Protein AF-A0A961RHR3-F1 (afdb_monomer_lite)

pLDDT: mean 93.33, std 7.82, range [50.19, 98.75]

Foldseek 3Di:
DPPDDDDPDQDFDFFQQDQLDDRDPPPPVSCVGNVNPLVVVLVVLVVVLVVCLVVDDDDSVVSVVVSVVVSVCSVVVVVVVVQCLQVLLLLAPDGDPVCVVLSVLLSVLRNQLSATPLQCSLLNLVLLVVDDCVPSVVSSPPGPPSVVSSVVSNVVVVVGDPSVSSSVSNPVSRDPDDCGPVNVVVVVVVD

Radius of gyration: 20.26 Å; chains: 1; bounding box: 45×39×61 Å

Sequence (191 aa):
ISGETIDYGPCAFMDHYEHYKVYSSIDQQGRYAYGAQPMIAKWNLTRLAEALLQLMEGDEKDVVEDATRVLDGFDTAFAGYWLAAMGNKLGLASPTEADRPLILDFLTVLHKGSIDFTSGFAALETLAGGDSVSGSGAPLAGAEDFEPWLEKWRARLEAEDSIEVVRERLRLTNPVYIPRNHLVEEAIREA

Secondary structure (DSSP, 8-state):
--------SS----SB--TT----TT-TT-TT-GGGHHHHHHHHHHHHHHHHHTTS-S-HHHHHHHHHHHHHHHHHHHHHHHHHHHHHHTT-SS--GGGHHHHHHHHHHHHHTT-BHHHHHHHHHHHHTT--TTTTTGGGTT-TTHHHHHHHHHHHHHTT--HHHHHHHHHHHS-S----HHHHHHHHHT-

Structure (mmCIF, N/CA/C/O backbone):
data_AF-A0A961RHR3-F1
#
_entry.id   AF-A0A961RHR3-F1
#
loop_
_atom_site.group_PDB
_atom_site.id
_atom_site.type_symbol
_atom_site.label_atom_id
_atom_site.label_alt_id
_atom_site.label_comp_id
_atom_site.label_asym_id
_atom_site.label_entity_id
_atom_site.label_seq_id
_atom_site.pdbx_PDB_ins_code
_atom_site.Cartn_x
_atom_site.Cartn_y
_atom_site.Cartn_z
_atom_site.occupancy
_atom_site.B_iso_or_equiv
_atom_site.auth_seq_id
_atom_site.auth_comp_id
_atom_site.auth_asym_id
_atom_site.auth_atom_id
_atom_site.pdbx_PDB_model_num
ATOM 1 N N . ILE A 1 1 ? -19.248 -5.616 12.783 1.00 83.88 1 ILE A N 1
ATOM 2 C CA . ILE A 1 1 ? -18.291 -4.727 12.081 1.00 83.88 1 ILE A CA 1
ATOM 3 C C . ILE A 1 1 ? -17.500 -5.609 11.119 1.00 83.88 1 ILE A C 1
ATOM 5 O O . ILE A 1 1 ? -16.930 -6.577 11.603 1.00 83.88 1 ILE A O 1
ATOM 9 N N . SER A 1 2 ? -17.555 -5.370 9.802 1.00 92.12 2 SER A N 1
ATOM 10 C CA . SER A 1 2 ? -17.012 -6.288 8.774 1.00 92.12 2 SER A CA 1
ATOM 11 C C . SER A 1 2 ? -15.538 -6.058 8.418 1.00 92.12 2 SER A C 1
ATOM 13 O O . SER A 1 2 ? -14.892 -6.979 7.935 1.00 92.12 2 SER A O 1
ATOM 15 N N . GLY A 1 3 ? -14.996 -4.860 8.668 1.00 93.50 3 GLY A N 1
ATOM 16 C CA . GLY A 1 3 ? -13.635 -4.491 8.247 1.00 93.50 3 GLY A CA 1
ATOM 17 C C . GLY A 1 3 ? -13.530 -4.040 6.784 1.00 93.50 3 GLY A C 1
ATOM 18 O O . GLY A 1 3 ? -12.426 -3.902 6.269 1.00 93.50 3 GLY A O 1
ATOM 19 N N . GLU A 1 4 ? -14.660 -3.811 6.116 1.00 96.44 4 GLU A N 1
ATOM 20 C CA . GLU A 1 4 ? -14.716 -3.311 4.740 1.00 96.44 4 GLU A CA 1
ATOM 21 C C . GLU A 1 4 ? -14.498 -1.791 4.676 1.00 96.44 4 GLU A C 1
ATOM 23 O O . GLU A 1 4 ? -14.795 -1.063 5.628 1.00 96.44 4 GLU A O 1
ATOM 28 N N . THR A 1 5 ? -14.007 -1.303 3.534 1.00 96.50 5 THR A N 1
ATOM 29 C CA . THR A 1 5 ? -13.950 0.136 3.240 1.00 96.50 5 THR A CA 1
ATOM 30 C C . THR A 1 5 ? -15.367 0.700 3.147 1.00 96.50 5 THR A C 1
ATOM 32 O O . THR A 1 5 ? -16.219 0.137 2.461 1.00 96.50 5 THR A O 1
ATOM 35 N N . ILE A 1 6 ? -15.621 1.823 3.818 1.00 96.25 6 ILE A N 1
ATOM 36 C CA . ILE A 1 6 ? -16.938 2.468 3.893 1.00 96.25 6 ILE A CA 1
ATOM 37 C C . ILE A 1 6 ? -16.816 3.987 3.734 1.00 96.25 6 ILE A C 1
ATOM 39 O O . ILE A 1 6 ? -15.731 4.537 3.899 1.00 96.25 6 ILE A O 1
ATOM 43 N N . ASP A 1 7 ? -17.951 4.642 3.468 1.00 93.75 7 ASP A N 1
ATOM 44 C CA . ASP A 1 7 ? -18.105 6.106 3.460 1.00 93.75 7 ASP A CA 1
ATOM 45 C C . ASP A 1 7 ? -17.155 6.832 2.483 1.00 93.75 7 ASP A C 1
ATOM 47 O O . ASP A 1 7 ? -16.240 7.572 2.856 1.00 93.75 7 ASP A O 1
ATOM 51 N N . TYR A 1 8 ? -17.361 6.579 1.186 1.00 92.88 8 TYR A N 1
ATOM 52 C CA . TYR A 1 8 ? -16.604 7.203 0.098 1.00 92.88 8 TYR A CA 1
ATOM 53 C C . TYR A 1 8 ? -16.969 8.694 -0.051 1.00 92.88 8 TYR A C 1
ATOM 55 O O . TYR A 1 8 ? -17.860 9.052 -0.819 1.00 92.88 8 TYR A O 1
ATOM 63 N N . GLY A 1 9 ? -16.275 9.553 0.702 1.00 90.31 9 GLY A N 1
ATOM 64 C CA . GLY A 1 9 ? -16.344 11.018 0.615 1.00 90.31 9 GLY A CA 1
ATOM 65 C C . GLY A 1 9 ? -15.149 11.616 -0.150 1.00 90.31 9 GLY A C 1
ATOM 66 O O . GLY A 1 9 ? -15.015 11.378 -1.349 1.00 90.31 9 GLY A O 1
ATOM 67 N N . PRO A 1 10 ? -14.238 12.374 0.497 1.00 90.00 10 PRO A N 1
ATOM 68 C CA . PRO A 1 10 ? -13.041 12.927 -0.147 1.00 90.00 10 PRO A CA 1
ATOM 69 C C . PRO A 1 10 ? -11.922 11.875 -0.295 1.00 90.00 10 PRO A C 1
ATOM 71 O O . PRO A 1 10 ? -10.776 12.097 0.102 1.00 90.00 10 PRO A O 1
ATOM 74 N N . CYS A 1 11 ? -12.260 10.696 -0.817 1.00 92.62 11 CYS A N 1
ATOM 75 C CA . CYS A 1 11 ? -11.298 9.644 -1.124 1.00 92.62 11 CYS A CA 1
ATOM 76 C C . CYS A 1 11 ? -10.663 9.865 -2.501 1.00 92.62 11 CYS A C 1
ATOM 78 O O . CYS A 1 11 ? -11.253 10.485 -3.386 1.00 92.62 11 CYS A O 1
ATOM 80 N N . ALA A 1 12 ? -9.468 9.319 -2.696 1.00 94.62 12 ALA A N 1
ATOM 81 C CA . ALA A 1 12 ? -8.778 9.367 -3.973 1.00 94.62 12 ALA A CA 1
ATOM 82 C C . ALA A 1 12 ? -7.812 8.195 -4.102 1.00 94.62 12 ALA A C 1
ATOM 84 O O . ALA A 1 12 ? -7.265 7.711 -3.107 1.00 94.62 12 ALA A O 1
ATOM 85 N N . PHE A 1 13 ? -7.553 7.802 -5.343 1.00 95.62 13 PHE A N 1
ATOM 86 C CA . PHE A 1 13 ? -6.406 6.968 -5.665 1.00 95.62 13 PHE A CA 1
ATOM 87 C C . PHE A 1 13 ? -5.199 7.850 -5.972 1.00 95.62 13 PHE A C 1
ATOM 89 O O . PHE A 1 13 ? -5.333 8.960 -6.484 1.00 95.62 13 PHE A O 1
ATOM 96 N N . MET A 1 14 ? -4.014 7.353 -5.628 1.00 94.50 14 MET A N 1
ATOM 97 C CA . MET A 1 14 ? -2.770 8.091 -5.797 1.00 94.50 14 MET A CA 1
ATOM 98 C C . MET A 1 14 ? -2.323 8.113 -7.254 1.00 94.50 14 MET A C 1
ATOM 100 O O . MET A 1 14 ? -2.172 7.057 -7.868 1.00 94.50 14 MET A O 1
ATOM 104 N N . ASP A 1 15 ? -2.104 9.328 -7.767 1.00 93.56 15 ASP A N 1
ATOM 105 C CA . ASP A 1 15 ? -1.357 9.563 -9.000 1.00 93.56 15 ASP A CA 1
ATOM 106 C C . ASP A 1 15 ? 0.146 9.428 -8.679 1.00 93.56 15 ASP A C 1
ATOM 108 O O . ASP A 1 15 ? 0.612 8.321 -8.422 1.00 93.56 15 ASP A O 1
ATOM 112 N N . HIS A 1 16 ? 0.911 10.525 -8.580 1.00 95.56 16 HIS A N 1
ATOM 113 C CA . HIS A 1 16 ? 2.312 10.464 -8.132 1.00 95.56 16 HIS A CA 1
ATOM 114 C C . HIS A 1 16 ? 2.436 9.941 -6.700 1.00 95.56 16 HIS A C 1
ATOM 116 O O . HIS A 1 16 ? 1.658 10.325 -5.821 1.00 95.56 16 HIS A O 1
ATOM 122 N N . TYR A 1 17 ? 3.439 9.097 -6.458 1.00 97.31 17 TYR A N 1
ATOM 123 C CA . TYR A 1 17 ? 3.680 8.576 -5.123 1.00 97.31 17 TYR A CA 1
ATOM 124 C C . TYR A 1 17 ? 4.134 9.679 -4.162 1.00 97.31 17 TYR A C 1
ATOM 126 O O . TYR A 1 17 ? 5.182 10.300 -4.332 1.00 97.31 17 TYR A O 1
ATOM 134 N N . GLU A 1 18 ? 3.344 9.892 -3.116 1.00 96.50 18 GLU A N 1
ATOM 135 C CA . GLU A 1 18 ? 3.646 10.803 -2.020 1.00 96.50 18 GLU A CA 1
ATOM 136 C C . GLU A 1 18 ? 3.184 10.151 -0.716 1.00 96.50 18 GLU A C 1
ATOM 138 O O . GLU A 1 18 ? 1.989 9.936 -0.495 1.00 96.50 18 GLU A O 1
ATOM 143 N N . HIS A 1 19 ? 4.136 9.810 0.153 1.00 95.06 19 HIS A N 1
ATOM 144 C CA . HIS A 1 19 ? 3.847 9.042 1.360 1.00 95.06 19 HIS A CA 1
ATOM 145 C C . HIS A 1 19 ? 2.913 9.801 2.309 1.00 95.06 19 HIS A C 1
ATOM 147 O O . HIS A 1 19 ? 2.041 9.199 2.936 1.00 95.06 19 HIS A O 1
ATOM 153 N N . TYR A 1 20 ? 3.036 11.127 2.370 1.00 95.19 20 TYR A N 1
ATOM 154 C CA . TYR A 1 20 ? 2.218 11.971 3.242 1.00 95.19 20 TYR A CA 1
ATOM 155 C C . TYR A 1 20 ? 1.077 12.670 2.495 1.00 95.19 20 TYR A C 1
ATOM 157 O O . TYR A 1 20 ? 0.599 13.722 2.918 1.00 95.19 20 TYR A O 1
ATOM 165 N N . LYS A 1 21 ? 0.608 12.090 1.381 1.00 95.62 21 LYS A N 1
ATOM 166 C CA . LYS A 1 21 ? -0.465 12.680 0.576 1.00 95.62 21 LYS A CA 1
ATOM 167 C C . LYS A 1 21 ? -1.764 12.784 1.368 1.00 95.62 21 LYS A C 1
ATOM 169 O O . LYS A 1 21 ? -2.219 11.800 1.952 1.00 95.62 21 LYS A O 1
ATOM 174 N N . VAL A 1 22 ? -2.387 13.958 1.302 1.00 94.94 22 VAL A N 1
ATOM 175 C CA . VAL A 1 22 ? -3.706 14.262 1.866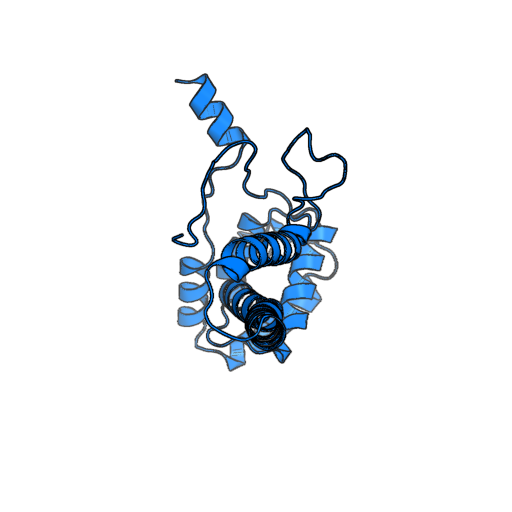 1.00 94.94 22 VAL A CA 1
ATOM 176 C C . VAL A 1 22 ? -4.677 14.580 0.730 1.00 94.94 22 VAL A C 1
ATOM 178 O O . VAL A 1 22 ? -4.321 15.305 -0.199 1.00 94.94 22 VAL A O 1
ATOM 181 N N . TYR A 1 23 ? -5.902 14.057 0.813 1.00 92.94 23 TYR A N 1
ATOM 182 C CA . TYR A 1 23 ? -6.961 14.301 -0.181 1.00 92.94 23 TYR A CA 1
ATOM 183 C C . TYR A 1 23 ? -8.140 15.106 0.352 1.00 92.94 23 TYR A C 1
ATOM 185 O O . TYR A 1 23 ? -8.811 15.802 -0.406 1.00 92.94 23 TYR A O 1
ATOM 193 N N . SER A 1 24 ? -8.378 15.050 1.659 1.00 91.50 24 SER A N 1
ATOM 194 C CA . SER A 1 24 ? -9.409 15.860 2.289 1.00 91.50 24 SER A CA 1
ATOM 195 C C . SER A 1 24 ? -8.933 17.304 2.425 1.00 91.50 24 SER A C 1
ATOM 197 O O . SER A 1 24 ? -7.930 17.572 3.082 1.00 91.50 24 SER A O 1
ATOM 199 N N . SER A 1 25 ? -9.677 18.249 1.848 1.00 89.50 25 SER A N 1
ATOM 200 C CA . SER A 1 25 ? -9.366 19.686 1.923 1.00 89.50 25 SER A CA 1
ATOM 201 C C . SER A 1 25 ? -9.395 20.244 3.351 1.00 89.50 25 SER A C 1
ATOM 203 O O . SER A 1 25 ? -8.785 21.278 3.624 1.00 89.50 25 SER A O 1
ATOM 205 N N . ILE A 1 26 ? -10.085 19.560 4.267 1.00 92.31 26 ILE A N 1
ATOM 206 C CA . ILE A 1 26 ? -10.179 19.934 5.682 1.00 92.31 26 ILE A CA 1
ATOM 207 C C . ILE A 1 26 ? -9.100 19.274 6.552 1.00 92.31 26 ILE A C 1
ATOM 209 O O . ILE A 1 26 ? -8.927 19.673 7.702 1.00 92.31 26 ILE A O 1
ATOM 213 N N . ASP A 1 27 ? -8.350 18.298 6.031 1.00 93.50 27 ASP A N 1
ATOM 214 C CA . ASP A 1 27 ? -7.281 17.620 6.772 1.00 93.50 27 ASP A CA 1
ATOM 215 C C . ASP A 1 27 ? -5.953 18.392 6.692 1.00 93.50 27 ASP A C 1
ATOM 217 O O . ASP A 1 27 ? -4.937 17.926 6.185 1.00 93.50 27 ASP A O 1
ATOM 221 N N . GLN A 1 28 ? -5.959 19.618 7.212 1.00 91.56 28 GLN A N 1
ATOM 222 C CA . GLN A 1 28 ? -4.799 20.517 7.156 1.00 91.56 28 GLN A CA 1
ATOM 223 C C . GLN A 1 28 ? -3.584 20.011 7.949 1.00 91.56 28 GLN A C 1
ATOM 225 O O . GLN A 1 28 ? -2.471 20.476 7.726 1.00 91.56 28 GLN A O 1
ATOM 230 N N . GLN A 1 29 ? -3.794 19.087 8.891 1.00 94.06 29 GLN A N 1
ATOM 231 C CA . GLN A 1 29 ? -2.744 18.536 9.754 1.00 94.06 29 GLN A CA 1
ATOM 232 C C . GLN A 1 29 ? -2.254 17.157 9.286 1.00 94.06 29 GLN A C 1
ATOM 234 O O . GLN A 1 29 ? -1.384 16.578 9.932 1.00 94.06 29 GLN A O 1
ATOM 239 N N . GLY A 1 30 ? -2.804 16.620 8.190 1.00 94.81 30 GLY A N 1
ATOM 240 C CA . GLY A 1 30 ? -2.427 15.312 7.656 1.00 94.81 30 GLY A CA 1
ATOM 241 C C . GLY A 1 30 ? -2.768 14.147 8.582 1.00 94.81 30 GLY A C 1
ATOM 242 O O . GLY A 1 30 ? -2.088 13.121 8.557 1.00 94.81 30 GLY A O 1
ATOM 243 N N . ARG A 1 31 ? -3.820 14.283 9.398 1.00 96.31 31 ARG A N 1
ATOM 244 C CA . ARG A 1 31 ? -4.295 13.224 10.295 1.00 96.31 31 ARG A CA 1
ATOM 245 C C . ARG A 1 31 ? -4.609 11.951 9.513 1.00 96.31 31 ARG A C 1
ATOM 247 O O . ARG A 1 31 ? -4.323 10.868 10.005 1.00 96.31 31 ARG A O 1
ATOM 254 N N . TYR A 1 32 ? -5.180 12.083 8.319 1.00 96.25 32 TYR A N 1
ATOM 255 C CA . TYR A 1 32 ? -5.585 10.982 7.446 1.00 96.25 32 TYR A CA 1
ATOM 256 C C . TYR A 1 32 ? -4.720 10.887 6.180 1.00 96.25 32 TYR A C 1
ATOM 258 O O . TYR A 1 32 ? -5.141 10.287 5.186 1.00 96.25 32 TYR A O 1
ATOM 266 N N . ALA A 1 33 ? -3.507 11.452 6.213 1.00 97.19 33 ALA A N 1
ATOM 267 C CA . ALA A 1 33 ? -2.520 11.268 5.155 1.00 97.19 33 ALA A CA 1
ATOM 268 C C . ALA A 1 33 ? -2.257 9.774 4.902 1.00 97.19 33 ALA A C 1
ATOM 270 O O . ALA A 1 33 ? -2.332 8.973 5.835 1.00 97.19 33 ALA A O 1
ATOM 271 N N . TYR A 1 34 ? -1.907 9.398 3.668 1.00 96.88 34 TYR A N 1
ATOM 272 C CA . TYR A 1 34 ? -1.706 7.996 3.263 1.00 96.88 34 TYR A CA 1
ATOM 273 C C . TYR A 1 34 ? -0.845 7.189 4.257 1.00 96.88 34 TYR A C 1
ATOM 275 O O . TYR A 1 34 ? -1.295 6.172 4.783 1.00 96.88 34 TYR A O 1
ATOM 283 N N . GLY A 1 35 ? 0.348 7.683 4.599 1.00 96.00 35 GLY A N 1
ATOM 284 C CA . GLY A 1 35 ? 1.257 7.043 5.555 1.00 96.00 35 GLY A CA 1
ATOM 285 C C . GLY A 1 35 ? 0.776 7.029 7.011 1.00 96.00 35 GLY A C 1
ATOM 286 O O . GLY A 1 35 ? 1.236 6.208 7.800 1.00 96.00 35 GLY A O 1
ATOM 287 N N . ALA A 1 36 ? -0.176 7.892 7.381 1.00 97.25 36 ALA A N 1
ATOM 288 C CA . ALA A 1 36 ? -0.734 7.965 8.734 1.00 97.25 36 ALA A CA 1
ATOM 289 C C . ALA A 1 36 ? -1.895 6.979 8.963 1.00 97.25 36 ALA A C 1
ATOM 291 O O . ALA A 1 36 ? -2.232 6.676 10.112 1.00 97.25 36 ALA A O 1
ATOM 292 N N . GLN A 1 37 ? -2.499 6.449 7.892 1.00 97.19 37 GLN A N 1
ATOM 293 C CA . GLN A 1 37 ? -3.685 5.588 7.969 1.00 97.19 37 GLN A CA 1
ATOM 294 C C . GLN A 1 37 ? -3.533 4.368 8.896 1.00 97.19 37 GLN A C 1
ATOM 296 O O . GLN A 1 37 ? -4.472 4.109 9.651 1.00 97.19 37 GLN A O 1
ATOM 301 N N . PRO A 1 38 ? -2.393 3.646 8.938 1.00 97.19 38 PRO A N 1
ATOM 302 C CA . PRO A 1 38 ? -2.242 2.498 9.836 1.00 97.19 38 PRO A CA 1
ATOM 303 C C . PRO A 1 38 ? -2.316 2.895 11.314 1.00 97.19 38 PRO A C 1
ATOM 305 O O . PRO A 1 38 ? -2.995 2.242 12.106 1.00 97.19 38 PRO A O 1
ATOM 308 N N . MET A 1 39 ? -1.689 4.018 11.682 1.00 96.88 39 MET A N 1
ATOM 309 C CA . MET A 1 39 ? -1.752 4.540 13.049 1.00 96.88 39 MET A CA 1
ATOM 310 C C . MET A 1 39 ? -3.168 4.976 13.425 1.00 96.88 39 MET A C 1
ATOM 312 O O . MET A 1 39 ? -3.631 4.700 14.531 1.00 96.88 39 MET A O 1
ATOM 316 N N . ILE A 1 40 ? -3.882 5.626 12.502 1.00 97.75 40 ILE A N 1
ATOM 317 C CA . ILE A 1 40 ? -5.282 6.006 12.717 1.00 97.75 40 ILE A CA 1
ATOM 318 C C . ILE A 1 40 ? -6.180 4.778 12.866 1.00 97.75 40 ILE A C 1
ATOM 320 O O . ILE A 1 40 ? -7.062 4.778 13.724 1.00 97.75 40 ILE A O 1
ATOM 324 N N . ALA A 1 41 ? -5.953 3.724 12.079 1.00 97.44 41 ALA A N 1
ATOM 325 C CA . ALA A 1 41 ? -6.694 2.476 12.203 1.00 97.44 41 ALA A CA 1
ATOM 326 C C . ALA A 1 41 ? -6.504 1.855 13.596 1.00 97.44 41 ALA A C 1
ATOM 328 O O . ALA A 1 41 ? -7.498 1.544 14.255 1.00 97.44 41 ALA A O 1
ATOM 329 N N . LYS A 1 42 ? -5.260 1.776 14.095 1.00 97.56 42 LYS A N 1
ATOM 330 C CA . LYS A 1 42 ? -4.981 1.325 15.468 1.00 97.56 42 LYS A CA 1
ATOM 331 C C . LYS A 1 42 ? -5.691 2.195 16.506 1.00 97.56 42 LYS A C 1
ATOM 333 O O . LYS A 1 42 ? -6.352 1.666 17.394 1.00 97.56 42 LYS A O 1
ATOM 338 N N . TRP A 1 43 ? -5.623 3.521 16.366 1.00 97.88 43 TRP A N 1
ATOM 339 C CA . TRP A 1 43 ? -6.287 4.452 17.284 1.00 97.88 43 TRP A CA 1
ATOM 340 C C . TRP A 1 43 ? -7.813 4.256 17.317 1.00 97.88 43 TRP A C 1
ATOM 342 O O . TRP A 1 43 ? -8.411 4.215 18.394 1.00 97.88 43 TRP A O 1
ATOM 352 N N . ASN A 1 44 ? -8.447 4.072 16.155 1.00 97.62 44 ASN A N 1
ATOM 353 C CA . ASN A 1 44 ? -9.881 3.789 16.056 1.00 97.62 44 ASN A CA 1
ATOM 354 C C . ASN A 1 44 ? -10.243 2.441 16.703 1.00 97.62 44 ASN A C 1
ATOM 356 O O . ASN A 1 44 ? -11.256 2.351 17.397 1.00 97.62 44 ASN A O 1
ATOM 360 N N . LEU A 1 45 ? -9.410 1.409 16.527 1.00 97.06 45 LEU A N 1
ATOM 361 C CA . LEU A 1 45 ? -9.593 0.116 17.192 1.00 97.06 45 LEU A CA 1
ATOM 362 C C . LEU A 1 45 ? -9.472 0.236 18.713 1.00 97.06 45 LEU A C 1
ATOM 364 O O . LEU A 1 45 ? -10.257 -0.380 19.428 1.00 97.06 45 LEU A O 1
ATOM 368 N N . THR A 1 46 ? -8.567 1.077 19.220 1.00 96.69 46 THR A N 1
ATOM 369 C CA . THR A 1 46 ? -8.489 1.380 20.656 1.00 96.69 46 THR A CA 1
ATOM 370 C C . THR A 1 46 ? -9.777 2.030 21.162 1.00 96.69 46 THR A C 1
ATOM 372 O O . THR A 1 46 ? -10.288 1.622 22.200 1.00 96.69 46 THR A O 1
ATOM 375 N N . ARG A 1 47 ? -10.354 2.994 20.426 1.00 97.50 47 ARG A N 1
ATOM 376 C CA . ARG A 1 47 ? -11.651 3.596 20.800 1.00 97.50 47 ARG A CA 1
ATOM 377 C C . ARG A 1 47 ? -12.785 2.570 20.807 1.00 97.50 47 ARG A C 1
ATOM 379 O O . ARG A 1 47 ? -13.639 2.607 21.688 1.00 97.50 47 ARG A O 1
ATOM 386 N N . LEU A 1 48 ? -12.790 1.654 19.837 1.00 95.88 48 LEU A N 1
ATOM 387 C CA . LEU A 1 48 ? -13.760 0.562 19.795 1.00 95.88 48 LEU A CA 1
ATOM 388 C C . LEU A 1 48 ? -13.596 -0.371 21.001 1.00 95.88 48 LEU A C 1
ATOM 390 O O . LEU A 1 48 ? -14.590 -0.706 21.636 1.00 95.88 48 LEU A O 1
ATOM 394 N N . ALA A 1 49 ? -12.364 -0.759 21.336 1.00 94.94 49 ALA A N 1
ATOM 395 C CA . ALA A 1 49 ? -12.084 -1.606 22.491 1.00 94.94 49 ALA A CA 1
ATOM 396 C C . ALA A 1 49 ? -12.582 -0.960 23.793 1.00 94.94 49 ALA A C 1
ATOM 398 O O . ALA A 1 49 ? -13.305 -1.607 24.542 1.00 94.94 49 ALA A O 1
ATOM 399 N N . GLU A 1 50 ? -12.295 0.328 24.009 1.00 94.50 50 GLU A N 1
ATOM 400 C CA . GLU A 1 50 ? -12.769 1.092 25.174 1.00 94.50 50 GLU A CA 1
ATOM 401 C C . GLU A 1 50 ? -14.294 1.070 25.323 1.00 94.50 50 GLU A C 1
ATOM 403 O O . GLU A 1 50 ? -14.804 0.864 26.423 1.00 94.50 50 GLU A O 1
ATOM 408 N N . ALA A 1 51 ? -15.029 1.240 24.220 1.00 94.81 51 ALA A N 1
ATOM 409 C CA . ALA A 1 51 ? -16.490 1.195 24.233 1.00 94.81 51 ALA A CA 1
ATOM 410 C C . ALA A 1 51 ? -17.044 -0.197 24.585 1.00 94.81 51 ALA A C 1
ATOM 412 O O . ALA A 1 51 ? -18.161 -0.308 25.088 1.00 94.81 51 ALA A O 1
ATOM 413 N N . LEU A 1 52 ? -16.274 -1.256 24.320 1.00 94.31 52 LEU A N 1
ATOM 414 C CA . LEU A 1 52 ? -16.664 -2.638 24.586 1.00 94.31 52 LEU A CA 1
ATOM 415 C C . LEU A 1 52 ? -16.282 -3.114 25.992 1.00 94.31 52 LEU A C 1
ATOM 417 O O . LEU A 1 52 ? -16.897 -4.070 26.456 1.00 94.31 52 LEU A O 1
ATOM 421 N N . LEU A 1 53 ? -15.337 -2.459 26.683 1.00 93.75 53 LEU A N 1
ATOM 422 C CA . LEU A 1 53 ? -14.860 -2.881 28.013 1.00 93.75 53 LEU A CA 1
ATOM 423 C C . LEU A 1 53 ? -16.005 -3.086 29.015 1.00 93.75 53 LEU A C 1
ATOM 425 O O . LEU A 1 53 ? -16.007 -4.058 29.759 1.00 93.75 53 LEU A O 1
ATOM 429 N N . GLN A 1 54 ? -17.018 -2.215 28.994 1.00 90.19 54 GLN A N 1
ATOM 430 C CA . GLN A 1 54 ? -18.164 -2.281 29.913 1.00 90.19 54 GLN A CA 1
ATOM 431 C C . GLN A 1 54 ? -19.076 -3.498 29.691 1.00 90.19 54 GLN A C 1
ATOM 433 O O . GLN A 1 54 ? -19.929 -3.785 30.527 1.00 90.19 54 GLN A O 1
ATOM 438 N N . LEU A 1 55 ? -18.938 -4.176 28.551 1.00 92.62 55 LEU A N 1
ATOM 439 C CA . LEU A 1 55 ? -19.719 -5.357 28.188 1.00 92.62 55 LEU A CA 1
ATOM 440 C C . LEU A 1 55 ? -18.959 -6.663 28.452 1.00 92.62 55 LEU A C 1
ATOM 442 O O . LEU A 1 55 ? -19.531 -7.736 28.270 1.00 92.62 55 LEU A O 1
ATOM 446 N N . MET A 1 56 ? -17.679 -6.585 28.819 1.00 91.19 56 MET A N 1
ATOM 447 C CA . MET A 1 56 ? -16.833 -7.753 29.038 1.00 91.19 56 MET A CA 1
ATOM 448 C C . MET A 1 56 ? -16.982 -8.262 30.475 1.00 91.19 56 MET A C 1
ATOM 450 O O . MET A 1 56 ? -17.097 -7.487 31.422 1.00 91.19 56 MET A O 1
ATOM 454 N N . GLU A 1 57 ? -16.986 -9.583 30.633 1.00 91.44 57 GLU A N 1
ATOM 455 C CA . GLU A 1 57 ? -17.026 -10.237 31.940 1.00 91.44 57 GLU A CA 1
ATOM 456 C C . GLU A 1 57 ? -15.604 -10.395 32.492 1.00 91.44 57 GLU A C 1
ATOM 458 O O . GLU A 1 57 ? -14.713 -10.855 31.780 1.00 91.44 57 GLU A O 1
ATOM 463 N N . GLY A 1 58 ? -15.391 -10.054 33.763 1.00 90.94 58 GLY A N 1
ATOM 464 C CA . GLY A 1 58 ? -14.096 -10.196 34.431 1.00 90.94 58 GLY A CA 1
ATOM 465 C C . GLY A 1 58 ? -13.794 -9.043 35.381 1.00 90.94 58 GLY A C 1
ATOM 466 O O . GLY A 1 58 ? -14.598 -8.124 35.537 1.00 90.94 58 GLY A O 1
ATOM 467 N N . ASP A 1 59 ? -12.634 -9.108 36.034 1.00 93.38 59 ASP A N 1
ATOM 468 C CA . ASP A 1 59 ? -12.088 -7.952 36.742 1.00 93.38 59 ASP A CA 1
ATOM 469 C C . ASP A 1 59 ? -11.669 -6.884 35.722 1.00 93.38 59 ASP A C 1
ATOM 471 O O . ASP A 1 59 ? -11.106 -7.208 34.674 1.00 93.38 59 ASP A O 1
ATOM 475 N N . GLU A 1 60 ? -11.936 -5.610 36.023 1.00 90.31 60 GLU A N 1
ATOM 476 C CA . GLU A 1 60 ? -11.636 -4.485 35.127 1.00 90.31 60 GLU A CA 1
ATOM 477 C C . GLU A 1 60 ? -10.180 -4.512 34.651 1.00 90.31 60 GLU A C 1
ATOM 479 O O . GLU A 1 60 ? -9.899 -4.270 33.476 1.00 90.31 60 GLU A O 1
ATOM 484 N N . LYS A 1 61 ? -9.253 -4.854 35.548 1.00 93.06 61 LYS A N 1
ATOM 485 C CA . LYS A 1 61 ? -7.834 -4.903 35.222 1.00 93.06 61 LYS A CA 1
ATOM 486 C C . LYS A 1 61 ? -7.529 -6.004 34.206 1.00 93.06 61 LYS A C 1
ATOM 488 O O . LYS A 1 61 ? -6.833 -5.738 33.227 1.00 93.06 61 LYS A O 1
ATOM 493 N N . ASP A 1 62 ? -8.062 -7.203 34.420 1.00 94.25 62 ASP A N 1
ATOM 494 C CA . ASP A 1 62 ? -7.817 -8.361 33.553 1.00 94.25 62 ASP A CA 1
ATOM 495 C C . ASP A 1 62 ? -8.386 -8.116 32.146 1.00 94.25 62 ASP A C 1
ATOM 497 O O . ASP A 1 62 ? -7.719 -8.351 31.137 1.00 94.25 62 ASP A O 1
ATOM 501 N N . VAL A 1 63 ? -9.590 -7.541 32.076 1.00 94.44 63 VAL A N 1
ATOM 502 C CA . VAL A 1 63 ? -10.257 -7.178 30.819 1.00 94.44 63 VAL A CA 1
ATOM 503 C C . VAL A 1 63 ? -9.452 -6.134 30.034 1.00 94.44 63 VAL A C 1
ATOM 505 O O . VAL A 1 63 ? -9.282 -6.253 28.817 1.00 94.44 63 VAL A O 1
ATOM 508 N N . VAL A 1 64 ? -8.931 -5.108 30.714 1.00 94.69 64 VAL A N 1
ATOM 509 C CA . VAL A 1 64 ? -8.097 -4.071 30.086 1.00 94.69 64 VAL A CA 1
ATOM 510 C C . VAL A 1 64 ? -6.775 -4.652 29.582 1.00 94.69 64 VAL A C 1
ATOM 512 O O . VAL A 1 64 ? -6.345 -4.323 28.471 1.00 94.69 64 VAL A O 1
ATOM 515 N N . GLU A 1 65 ? -6.130 -5.522 30.359 1.00 95.19 65 GLU A N 1
ATOM 516 C CA . GLU A 1 65 ? -4.894 -6.199 29.949 1.00 95.19 65 GLU A CA 1
ATOM 517 C C . GLU A 1 65 ? -5.105 -7.079 28.707 1.00 95.19 65 GLU A C 1
ATOM 519 O O . GLU A 1 65 ? -4.295 -7.038 27.775 1.00 95.19 65 GLU A O 1
ATOM 524 N N . ASP A 1 66 ? -6.210 -7.823 28.641 1.00 93.56 66 ASP A N 1
ATOM 525 C CA . ASP A 1 66 ? -6.545 -8.661 27.488 1.00 93.56 66 ASP A CA 1
ATOM 526 C C . ASP A 1 66 ? -6.844 -7.834 26.231 1.00 93.56 66 ASP A C 1
ATOM 528 O O . ASP A 1 66 ? -6.301 -8.122 25.158 1.00 93.56 66 ASP A O 1
ATOM 532 N N . ALA A 1 67 ? -7.636 -6.764 26.353 1.00 94.44 67 ALA A N 1
ATOM 533 C CA . ALA A 1 67 ? -7.909 -5.848 25.245 1.00 94.44 67 ALA A CA 1
ATOM 534 C C . ALA A 1 67 ? -6.618 -5.199 24.712 1.00 94.44 67 ALA A C 1
ATOM 536 O O . ALA A 1 67 ? -6.420 -5.093 23.498 1.00 94.44 67 ALA A O 1
ATOM 537 N N . THR A 1 68 ? -5.713 -4.816 25.616 1.00 94.75 68 THR A N 1
ATOM 538 C CA . THR A 1 68 ? -4.413 -4.224 25.271 1.00 94.75 68 THR A CA 1
ATOM 539 C C . THR A 1 68 ? -3.551 -5.221 24.502 1.00 94.75 68 THR A C 1
ATOM 541 O O . THR A 1 68 ? -3.037 -4.890 23.437 1.00 94.75 68 THR A O 1
ATOM 544 N N . ARG A 1 69 ? -3.480 -6.478 24.960 1.00 95.25 69 ARG A N 1
ATOM 545 C CA . ARG A 1 69 ? -2.715 -7.542 24.291 1.00 95.25 69 ARG A CA 1
ATOM 546 C C . ARG A 1 69 ? -3.180 -7.789 22.854 1.00 95.25 69 ARG A C 1
ATOM 548 O O . ARG A 1 69 ? -2.354 -8.029 21.975 1.00 95.25 69 ARG A O 1
ATOM 555 N N . VAL A 1 70 ? -4.488 -7.723 22.602 1.00 94.94 70 VAL A N 1
ATOM 556 C CA . VAL A 1 70 ? -5.040 -7.835 21.241 1.00 94.94 70 VAL A CA 1
ATOM 557 C C . VAL A 1 70 ? -4.622 -6.639 20.381 1.00 94.94 70 VAL A C 1
ATOM 559 O O . VAL A 1 70 ? -4.189 -6.825 19.243 1.00 94.94 70 VAL A O 1
ATOM 562 N N . LEU A 1 71 ? -4.710 -5.417 20.917 1.00 96.00 71 LEU A N 1
ATOM 563 C CA . LEU A 1 71 ? -4.330 -4.191 20.204 1.00 96.00 71 LEU A CA 1
ATOM 564 C C . LEU A 1 71 ? -2.824 -4.115 19.911 1.00 96.00 71 LEU A C 1
ATOM 566 O O . LEU A 1 71 ? -2.435 -3.607 18.858 1.00 96.00 71 LEU A O 1
ATOM 570 N N . ASP A 1 72 ? -1.980 -4.648 20.792 1.00 95.00 72 ASP A N 1
ATOM 571 C CA . ASP A 1 72 ? -0.528 -4.716 20.594 1.00 95.00 72 ASP A CA 1
ATOM 572 C C . ASP A 1 72 ? -0.142 -5.619 19.411 1.00 95.00 72 ASP A C 1
ATOM 574 O O . ASP A 1 72 ? 0.867 -5.383 18.743 1.00 95.00 72 ASP A O 1
ATOM 578 N N . GLY A 1 73 ? -0.985 -6.599 19.070 1.00 97.19 73 GLY A N 1
ATOM 579 C CA . GLY A 1 73 ? -0.811 -7.437 17.883 1.00 97.19 73 GLY A CA 1
ATOM 580 C C . GLY A 1 73 ? -1.007 -6.700 16.551 1.00 97.19 73 GLY A C 1
ATOM 581 O O . GLY A 1 73 ? -0.557 -7.194 15.514 1.00 97.19 73 GLY A O 1
ATOM 582 N N . PHE A 1 74 ? -1.640 -5.518 16.556 1.00 97.81 74 PHE A N 1
ATOM 583 C CA . PHE A 1 74 ? -1.985 -4.786 15.334 1.00 97.81 74 PHE A CA 1
ATOM 584 C C . PHE A 1 74 ? -0.758 -4.428 14.492 1.00 97.81 74 PHE A C 1
ATOM 586 O O . PHE A 1 74 ? -0.761 -4.672 13.289 1.00 97.81 74 PHE A O 1
ATOM 593 N N . ASP A 1 75 ? 0.295 -3.880 15.106 1.00 95.94 75 ASP A N 1
ATOM 594 C CA . ASP A 1 75 ? 1.452 -3.371 14.356 1.00 95.94 75 ASP A CA 1
ATOM 595 C C . ASP A 1 75 ? 2.185 -4.504 13.633 1.00 95.94 75 ASP A C 1
ATOM 597 O O . ASP A 1 75 ? 2.570 -4.366 12.473 1.00 95.94 75 ASP A O 1
ATOM 601 N N . THR A 1 76 ? 2.306 -5.657 14.297 1.00 96.75 76 THR A N 1
ATOM 602 C CA . THR A 1 76 ? 2.914 -6.861 13.715 1.00 96.75 76 THR A CA 1
ATOM 603 C C . THR A 1 76 ? 2.062 -7.397 12.567 1.00 96.75 76 THR A C 1
ATOM 605 O O . THR A 1 76 ? 2.588 -7.687 11.492 1.00 96.75 76 THR A O 1
ATOM 608 N N . ALA A 1 77 ? 0.742 -7.490 12.763 1.00 97.75 77 ALA A N 1
ATOM 609 C CA . ALA A 1 77 ? -0.173 -7.952 11.725 1.00 97.75 77 ALA A CA 1
ATOM 610 C C . ALA A 1 77 ? -0.147 -7.021 10.503 1.00 97.75 77 ALA A C 1
ATOM 612 O O . ALA A 1 77 ? 0.050 -7.480 9.378 1.00 97.75 77 ALA A O 1
ATOM 613 N N . PHE A 1 78 ? -0.281 -5.709 10.718 1.00 98.12 78 PHE A N 1
ATOM 614 C CA . PHE A 1 78 ? -0.241 -4.714 9.651 1.00 98.12 78 PHE A CA 1
ATOM 615 C C . PHE A 1 78 ? 1.091 -4.750 8.895 1.00 98.12 78 PHE A C 1
ATOM 617 O O . PHE A 1 78 ? 1.087 -4.790 7.666 1.00 98.12 78 PHE A O 1
ATOM 624 N N . ALA A 1 79 ? 2.226 -4.785 9.603 1.00 97.31 79 ALA A N 1
ATOM 625 C CA . ALA A 1 79 ? 3.544 -4.838 8.976 1.00 97.31 79 ALA A CA 1
ATOM 626 C C . ALA A 1 79 ? 3.721 -6.084 8.094 1.00 97.31 79 ALA A C 1
ATOM 628 O O . ALA A 1 79 ? 4.277 -5.968 6.999 1.00 97.31 79 ALA A O 1
ATOM 629 N N . GLY A 1 80 ? 3.210 -7.239 8.535 1.00 98.38 80 GLY A N 1
ATOM 630 C CA . GLY A 1 80 ? 3.215 -8.479 7.759 1.00 98.38 80 GLY A CA 1
ATOM 631 C C . GLY A 1 80 ? 2.350 -8.393 6.498 1.00 98.38 80 GLY A C 1
ATOM 632 O O . GLY A 1 80 ? 2.821 -8.715 5.408 1.00 98.38 80 GLY A O 1
ATOM 633 N N . TYR A 1 81 ? 1.114 -7.894 6.612 1.00 98.19 81 TYR A N 1
ATOM 634 C CA . TYR A 1 81 ? 0.236 -7.705 5.449 1.00 98.19 81 TYR A CA 1
ATOM 635 C C . TYR A 1 81 ? 0.778 -6.665 4.466 1.00 98.19 81 TYR A C 1
ATOM 637 O O . TYR A 1 81 ? 0.696 -6.873 3.258 1.00 98.19 81 TYR A O 1
ATOM 645 N N . TRP A 1 82 ? 1.356 -5.569 4.960 1.00 98.38 82 TRP A N 1
ATOM 646 C CA . TRP A 1 82 ? 1.983 -4.548 4.123 1.00 98.38 82 TRP A CA 1
ATOM 647 C C . TRP A 1 82 ? 3.184 -5.112 3.359 1.00 98.38 82 TRP A C 1
ATOM 649 O O . TRP A 1 82 ? 3.293 -4.893 2.154 1.00 98.38 82 TRP A 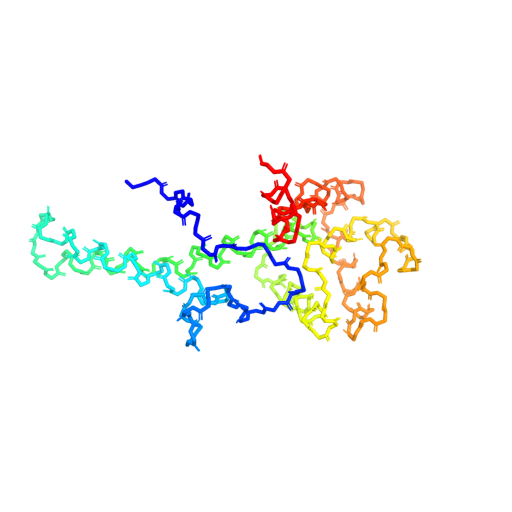O 1
ATOM 659 N N . LEU A 1 83 ? 4.051 -5.875 4.035 1.00 98.75 83 LEU A N 1
ATOM 660 C CA . LEU A 1 83 ? 5.208 -6.520 3.415 1.00 98.75 83 LEU A CA 1
ATOM 661 C C . LEU A 1 83 ? 4.767 -7.509 2.332 1.00 98.75 83 LEU A C 1
ATOM 663 O O . LEU A 1 83 ? 5.289 -7.466 1.220 1.00 98.75 83 LEU A O 1
ATOM 667 N N . ALA A 1 84 ? 3.776 -8.351 2.637 1.00 98.44 84 ALA A N 1
ATOM 668 C CA . ALA A 1 84 ? 3.202 -9.287 1.679 1.00 98.44 84 ALA A CA 1
ATOM 669 C C . ALA A 1 84 ? 2.620 -8.557 0.462 1.00 98.44 84 ALA A C 1
ATOM 671 O O . ALA A 1 84 ? 2.977 -8.857 -0.674 1.00 98.44 84 ALA A O 1
ATOM 672 N N . ALA A 1 85 ? 1.774 -7.549 0.689 1.00 98.06 85 ALA A N 1
ATOM 673 C CA . ALA A 1 85 ? 1.142 -6.793 -0.383 1.00 98.06 85 ALA A CA 1
ATOM 674 C C . ALA A 1 85 ? 2.176 -6.086 -1.271 1.00 98.06 85 ALA A C 1
ATOM 676 O O . ALA A 1 85 ? 2.137 -6.232 -2.490 1.00 98.06 85 ALA A O 1
ATOM 677 N N . MET A 1 86 ? 3.125 -5.355 -0.684 1.00 98.44 86 MET A N 1
ATOM 678 C CA . MET A 1 86 ? 4.129 -4.617 -1.451 1.00 98.44 86 MET A CA 1
ATOM 679 C C . MET A 1 86 ? 5.153 -5.536 -2.127 1.00 98.44 86 MET A C 1
ATOM 681 O O . MET A 1 86 ? 5.534 -5.279 -3.266 1.00 98.44 86 MET A O 1
ATOM 685 N N . GLY A 1 87 ? 5.556 -6.631 -1.480 1.00 98.44 87 GLY A N 1
ATOM 686 C CA . GLY A 1 87 ? 6.431 -7.636 -2.084 1.00 98.44 87 GLY A CA 1
ATOM 687 C C . GLY A 1 87 ? 5.777 -8.333 -3.279 1.00 98.44 87 GLY A C 1
ATOM 688 O O . GLY A 1 87 ? 6.408 -8.475 -4.327 1.00 98.44 87 GLY A O 1
ATOM 689 N N . ASN A 1 88 ? 4.484 -8.657 -3.185 1.00 98.06 88 ASN A N 1
ATOM 690 C CA . ASN A 1 88 ? 3.724 -9.213 -4.308 1.00 98.06 88 ASN A CA 1
ATOM 691 C C . ASN A 1 88 ? 3.660 -8.231 -5.488 1.00 98.06 88 ASN A C 1
ATOM 693 O O . ASN A 1 88 ? 3.777 -8.643 -6.642 1.00 98.06 88 ASN A O 1
ATOM 697 N N . LYS A 1 89 ? 3.545 -6.921 -5.218 1.00 98.50 89 LYS A N 1
ATOM 698 C CA . LYS A 1 89 ? 3.608 -5.878 -6.258 1.00 98.50 89 LYS A CA 1
ATOM 699 C C . LYS A 1 89 ? 4.977 -5.795 -6.945 1.00 98.50 89 LYS A C 1
ATOM 701 O O . LYS A 1 89 ? 5.040 -5.315 -8.073 1.00 98.50 89 LYS A O 1
ATOM 706 N N . LEU A 1 90 ? 6.042 -6.286 -6.306 1.00 98.38 90 LEU A N 1
ATOM 707 C CA . LEU A 1 90 ? 7.368 -6.473 -6.906 1.00 98.38 90 LEU A CA 1
ATOM 708 C C . LEU A 1 90 ? 7.553 -7.850 -7.562 1.00 98.38 90 LEU A C 1
ATOM 710 O O . LEU A 1 90 ? 8.637 -8.138 -8.061 1.00 98.38 90 LEU A O 1
ATOM 714 N N . GLY A 1 91 ? 6.524 -8.697 -7.587 1.00 97.94 91 GLY A N 1
ATOM 715 C CA . GLY A 1 91 ? 6.586 -10.017 -8.209 1.00 97.94 91 GLY A CA 1
ATOM 716 C C . GLY A 1 91 ? 7.166 -11.109 -7.310 1.00 97.94 91 GLY A C 1
ATOM 717 O O . GLY A 1 91 ? 7.458 -12.190 -7.811 1.00 97.94 91 GLY A O 1
ATOM 718 N N . LEU A 1 92 ? 7.298 -10.880 -6.001 1.00 97.88 92 LEU A N 1
ATOM 719 C CA . LEU A 1 92 ? 7.729 -11.898 -5.034 1.00 97.88 92 LEU A CA 1
ATOM 720 C C . LEU A 1 92 ? 6.525 -12.751 -4.597 1.00 97.88 92 LEU A C 1
ATOM 722 O O . LEU A 1 92 ? 5.461 -12.204 -4.337 1.00 97.88 92 LEU A O 1
ATOM 726 N N . ALA A 1 93 ? 6.658 -14.075 -4.531 1.00 96.00 93 ALA A N 1
ATOM 727 C CA . ALA A 1 93 ? 5.610 -14.996 -4.080 1.00 96.00 93 ALA A C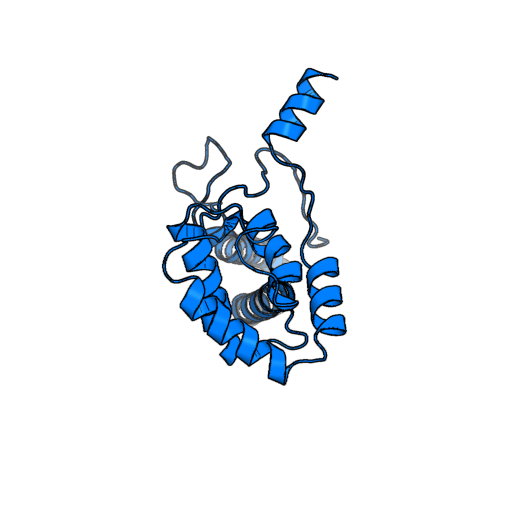A 1
ATOM 728 C C . ALA A 1 93 ? 5.549 -15.090 -2.554 1.00 96.00 93 ALA A C 1
ATOM 730 O O . ALA A 1 93 ? 4.490 -15.316 -1.972 1.00 96.00 93 ALA A O 1
ATOM 731 N N . SER A 1 94 ? 6.711 -15.006 -1.907 1.00 93.94 94 SER A N 1
ATOM 732 C CA . SER A 1 94 ? 6.863 -15.152 -0.456 1.00 93.94 94 SER A CA 1
ATOM 733 C C . SER A 1 94 ? 7.861 -14.126 0.084 1.00 93.94 94 SER A C 1
ATOM 735 O O . SER A 1 94 ? 8.967 -14.491 0.483 1.00 93.94 94 SER A O 1
ATOM 737 N N . PRO A 1 95 ? 7.503 -12.828 0.069 1.00 97.00 95 PRO A N 1
ATOM 738 C CA . PRO A 1 95 ? 8.374 -11.780 0.579 1.00 97.00 95 PRO A CA 1
ATOM 739 C C . PRO A 1 95 ? 8.636 -11.950 2.079 1.00 97.00 95 PRO A C 1
ATOM 741 O O . PRO A 1 95 ? 7.751 -12.297 2.863 1.00 97.00 95 PRO A O 1
ATOM 744 N N . THR A 1 96 ? 9.869 -11.664 2.475 1.00 96.69 96 THR A N 1
ATOM 745 C CA . THR A 1 96 ? 10.368 -11.747 3.849 1.00 96.69 96 THR A CA 1
ATOM 746 C C . THR A 1 96 ? 10.850 -10.381 4.329 1.00 96.69 96 THR A C 1
ATOM 748 O O . THR A 1 96 ? 10.987 -9.444 3.545 1.00 96.69 96 THR A O 1
ATOM 751 N N . GLU A 1 97 ? 11.151 -10.240 5.621 1.00 97.75 97 GLU A N 1
ATOM 752 C CA . GLU A 1 97 ? 11.693 -8.980 6.158 1.00 97.75 97 GLU A CA 1
ATOM 753 C C . GLU A 1 97 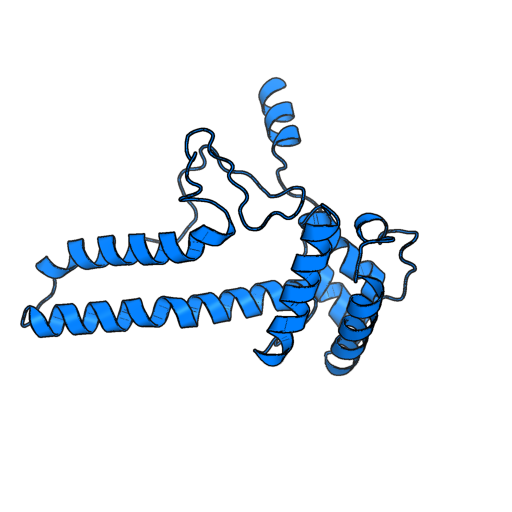? 13.005 -8.548 5.477 1.00 97.75 97 GLU A C 1
ATOM 755 O O . GLU A 1 97 ? 13.301 -7.355 5.416 1.00 97.75 97 GLU A O 1
ATOM 760 N N . ALA A 1 98 ? 13.760 -9.485 4.891 1.00 97.44 98 ALA A N 1
ATOM 761 C CA . ALA A 1 98 ? 14.948 -9.169 4.100 1.00 97.44 98 ALA A CA 1
ATOM 762 C C . ALA A 1 98 ? 14.625 -8.420 2.790 1.00 97.44 98 ALA A C 1
ATOM 764 O O . ALA A 1 98 ? 15.492 -7.728 2.261 1.00 97.44 98 ALA A O 1
ATOM 765 N N . ASP A 1 99 ? 13.387 -8.511 2.291 1.00 98.19 99 ASP A N 1
ATOM 766 C CA . ASP A 1 99 ? 12.917 -7.830 1.079 1.00 98.19 99 ASP A CA 1
ATOM 767 C C . ASP A 1 99 ? 12.379 -6.415 1.366 1.00 98.19 99 ASP A C 1
ATOM 769 O O . ASP A 1 99 ? 12.179 -5.618 0.446 1.00 98.19 99 ASP A O 1
ATOM 773 N N . ARG A 1 100 ? 12.175 -6.052 2.643 1.00 98.50 100 ARG A N 1
ATOM 774 C CA . ARG A 1 100 ? 11.674 -4.724 3.037 1.00 98.50 100 ARG A CA 1
ATOM 775 C C . ARG A 1 100 ? 12.516 -3.569 2.471 1.00 98.50 100 ARG A C 1
ATOM 777 O O . ARG A 1 100 ? 11.908 -2.627 1.962 1.00 98.50 100 ARG A O 1
ATOM 784 N N . PRO A 1 101 ? 13.865 -3.596 2.510 1.00 98.56 101 PRO A N 1
ATOM 785 C CA . PRO A 1 101 ? 14.670 -2.533 1.912 1.00 98.56 101 PRO A CA 1
ATOM 786 C C . PRO A 1 101 ? 14.424 -2.383 0.409 1.00 98.56 101 PRO A C 1
ATOM 788 O O . PRO A 1 101 ? 14.288 -1.265 -0.066 1.00 98.56 101 PRO A O 1
ATOM 791 N N . LEU A 1 102 ? 14.263 -3.489 -0.328 1.00 98.56 102 LEU A N 1
ATOM 792 C CA . LEU A 1 102 ? 13.991 -3.453 -1.768 1.00 98.56 102 LEU A CA 1
ATOM 793 C C . LEU A 1 102 ? 12.671 -2.731 -2.081 1.00 98.56 102 LEU A C 1
ATOM 795 O O . LEU A 1 102 ? 12.594 -1.959 -3.035 1.00 98.56 102 LEU A O 1
ATOM 799 N N . ILE A 1 103 ? 11.646 -2.949 -1.254 1.00 98.69 103 ILE A N 1
ATOM 800 C CA . ILE A 1 103 ? 10.353 -2.260 -1.356 1.00 98.69 103 ILE A CA 1
ATOM 801 C C . ILE A 1 103 ? 10.503 -0.766 -1.058 1.00 98.69 103 ILE A C 1
ATOM 803 O O . ILE A 1 103 ? 10.007 0.067 -1.815 1.00 98.69 103 ILE A O 1
ATOM 807 N N . LEU A 1 104 ? 11.172 -0.415 0.042 1.00 98.50 104 LEU A N 1
ATOM 808 C CA . LEU A 1 104 ? 11.340 0.980 0.457 1.00 98.50 104 LEU A CA 1
ATOM 809 C C . LEU A 1 104 ? 12.202 1.779 -0.527 1.00 98.50 104 LEU A C 1
ATOM 811 O O . LEU A 1 104 ? 11.877 2.932 -0.817 1.00 98.50 104 LEU A O 1
ATOM 815 N N . ASP A 1 105 ? 13.245 1.163 -1.078 1.00 98.44 105 ASP A N 1
ATOM 816 C CA . ASP A 1 105 ? 14.081 1.760 -2.117 1.00 98.44 105 ASP A CA 1
ATOM 817 C C . ASP A 1 105 ? 13.231 2.074 -3.360 1.00 98.44 105 ASP A C 1
ATOM 819 O O . ASP A 1 105 ? 13.289 3.190 -3.869 1.00 98.44 105 ASP A O 1
ATOM 823 N N . PHE A 1 106 ? 12.350 1.158 -3.792 1.00 98.50 106 PHE A N 1
ATOM 824 C CA . PHE A 1 106 ? 11.455 1.418 -4.927 1.00 98.50 106 PHE A CA 1
ATOM 825 C C . PHE A 1 106 ? 10.504 2.588 -4.667 1.00 98.50 106 PHE A C 1
ATOM 827 O O . PHE A 1 106 ? 10.364 3.485 -5.494 1.00 98.50 106 PHE A O 1
ATOM 834 N N . LEU A 1 107 ? 9.864 2.610 -3.495 1.00 98.25 107 LEU A N 1
ATOM 835 C CA . LEU A 1 107 ? 8.983 3.712 -3.103 1.00 98.25 107 LEU A CA 1
ATOM 836 C C . LEU A 1 107 ? 9.745 5.046 -3.037 1.00 98.25 107 LEU A C 1
ATOM 838 O O . LEU A 1 107 ? 9.184 6.090 -3.367 1.00 98.25 107 LEU A O 1
ATOM 842 N N . THR A 1 108 ? 11.027 5.015 -2.667 1.00 97.88 108 THR A N 1
ATOM 843 C CA . THR A 1 108 ? 11.908 6.191 -2.690 1.00 97.88 108 THR A CA 1
ATOM 844 C C . THR A 1 108 ? 12.170 6.669 -4.116 1.00 97.88 108 THR A C 1
ATOM 846 O O . THR A 1 108 ? 12.062 7.870 -4.362 1.00 97.88 108 THR A O 1
ATOM 849 N N . VAL A 1 109 ? 12.435 5.760 -5.063 1.00 97.38 109 VAL A N 1
ATOM 850 C CA . VAL A 1 109 ? 12.552 6.100 -6.494 1.00 97.38 109 VAL A CA 1
ATOM 851 C C . VAL A 1 109 ? 11.276 6.785 -6.986 1.00 97.38 109 VAL A C 1
ATOM 853 O O . VAL A 1 109 ? 11.343 7.858 -7.589 1.00 97.38 109 VAL A O 1
ATOM 856 N N . LEU A 1 110 ? 10.103 6.214 -6.678 1.00 97.50 110 LEU A N 1
ATOM 857 C CA . LEU A 1 110 ? 8.824 6.797 -7.090 1.00 97.50 110 LEU A CA 1
ATOM 858 C C . LEU A 1 110 ? 8.618 8.199 -6.506 1.00 97.50 110 LEU A C 1
ATOM 860 O O . LEU A 1 110 ? 8.195 9.105 -7.220 1.00 97.50 110 LEU A O 1
ATOM 864 N N . HIS A 1 111 ? 8.944 8.385 -5.225 1.00 96.56 111 HIS A N 1
ATOM 865 C CA . HIS A 1 111 ? 8.805 9.669 -4.542 1.00 96.56 111 HIS A CA 1
ATOM 866 C C . HIS A 1 111 ? 9.736 10.735 -5.135 1.00 96.56 111 HIS A C 1
ATOM 868 O O . HIS A 1 111 ? 9.270 11.796 -5.549 1.00 96.56 111 HIS A O 1
ATOM 874 N N . LYS A 1 112 ? 11.042 10.441 -5.240 1.00 95.25 112 LYS A N 1
ATOM 875 C CA . LYS A 1 112 ? 12.043 11.376 -5.783 1.00 95.25 112 LYS A CA 1
ATOM 876 C C . LYS A 1 112 ? 11.723 11.782 -7.221 1.00 95.25 112 LYS A C 1
ATOM 878 O O . LYS A 1 112 ? 11.841 12.953 -7.570 1.00 95.25 112 LYS A O 1
ATOM 883 N N . GLY A 1 113 ? 11.291 10.826 -8.042 1.00 94.56 113 GLY A N 1
ATOM 884 C CA . GLY A 1 113 ? 10.938 11.072 -9.438 1.00 94.56 113 GLY A CA 1
ATOM 885 C C . GLY A 1 113 ? 9.532 11.642 -9.656 1.00 94.56 113 GLY A C 1
ATOM 886 O O . GLY A 1 113 ? 9.166 11.870 -10.805 1.00 94.56 113 GLY A O 1
ATOM 887 N N . SER A 1 114 ? 8.726 11.851 -8.602 1.00 94.88 114 SER A N 1
ATOM 888 C CA . SER A 1 114 ? 7.294 12.196 -8.721 1.00 94.88 114 SER A CA 1
ATOM 889 C C . SER A 1 114 ? 6.533 11.257 -9.671 1.00 94.88 114 SER A C 1
ATOM 891 O O . SER A 1 114 ? 5.677 11.677 -10.452 1.00 94.88 114 SER A O 1
ATOM 893 N N . ILE A 1 115 ? 6.874 9.971 -9.620 1.00 95.38 115 ILE A N 1
ATOM 894 C CA . ILE A 1 115 ? 6.398 8.949 -10.551 1.00 95.38 115 ILE A CA 1
ATOM 895 C C . ILE A 1 115 ? 5.018 8.480 -10.112 1.00 95.38 115 ILE A C 1
ATOM 897 O O . ILE A 1 115 ? 4.757 8.275 -8.924 1.00 95.38 115 ILE A O 1
ATOM 901 N N . ASP A 1 116 ? 4.134 8.290 -11.090 1.00 95.94 116 ASP A N 1
ATOM 902 C CA . ASP A 1 116 ? 2.809 7.723 -10.870 1.00 95.94 116 ASP A CA 1
ATOM 903 C C . ASP A 1 116 ? 2.903 6.346 -10.196 1.00 95.94 116 ASP A C 1
ATOM 905 O O . ASP A 1 116 ? 3.545 5.436 -10.718 1.00 95.94 116 ASP A O 1
ATOM 909 N N . PHE A 1 117 ? 2.243 6.180 -9.050 1.00 97.00 117 PHE A N 1
ATOM 910 C CA . PHE A 1 117 ? 2.301 4.973 -8.231 1.00 97.00 117 PHE A CA 1
ATOM 911 C C . PHE A 1 117 ? 1.811 3.751 -9.010 1.00 97.00 117 PHE A C 1
ATOM 913 O O . PHE A 1 117 ? 2.488 2.726 -9.072 1.00 97.00 117 PHE A O 1
ATOM 920 N N . THR A 1 118 ? 0.650 3.868 -9.656 1.00 96.31 118 THR A N 1
ATOM 921 C CA . THR A 1 118 ? 0.048 2.760 -10.409 1.00 96.31 118 THR A CA 1
ATOM 922 C C . THR A 1 118 ? 0.904 2.391 -11.619 1.00 96.31 118 THR A C 1
ATOM 924 O O . THR A 1 118 ? 1.251 1.224 -11.796 1.00 96.31 118 THR A O 1
ATOM 927 N N . SER A 1 119 ? 1.313 3.383 -12.412 1.00 93.94 119 SER A N 1
ATOM 928 C CA . SER A 1 119 ? 2.093 3.163 -13.634 1.00 93.94 119 SER A CA 1
ATOM 929 C C . SER A 1 119 ? 3.516 2.688 -13.337 1.00 93.94 119 SER A C 1
ATOM 931 O O . SER A 1 119 ? 4.029 1.845 -14.066 1.00 93.94 119 SER A O 1
ATOM 933 N N . GLY A 1 120 ? 4.137 3.161 -12.251 1.00 95.25 120 GLY A N 1
ATOM 934 C CA . GLY A 1 120 ? 5.456 2.705 -11.809 1.00 95.25 120 GLY A CA 1
ATOM 935 C C . GLY A 1 120 ? 5.461 1.214 -11.476 1.00 95.25 120 GLY A C 1
ATOM 936 O O . GLY A 1 120 ? 6.316 0.478 -11.961 1.00 95.25 120 GLY A O 1
ATOM 937 N N . PHE A 1 121 ? 4.465 0.735 -10.724 1.00 97.00 121 PHE A N 1
ATOM 938 C CA . PHE A 1 121 ? 4.313 -0.700 -10.462 1.00 97.00 121 PHE A CA 1
ATOM 939 C C . PHE A 1 121 ? 3.912 -1.501 -11.710 1.00 97.00 121 PHE A C 1
ATOM 941 O O . PHE A 1 121 ? 4.411 -2.606 -11.907 1.00 97.00 121 PHE A O 1
ATOM 948 N N . ALA A 1 122 ? 3.033 -0.968 -12.564 1.00 94.31 122 ALA A N 1
ATOM 949 C CA . ALA A 1 122 ? 2.621 -1.647 -13.796 1.00 94.31 122 ALA A CA 1
ATOM 950 C C . ALA A 1 122 ? 3.794 -1.848 -14.775 1.00 94.31 122 ALA A C 1
ATOM 952 O O . ALA A 1 122 ? 3.892 -2.896 -15.412 1.00 94.31 122 ALA A O 1
ATOM 953 N N . ALA A 1 123 ? 4.726 -0.892 -14.845 1.00 93.75 123 ALA A N 1
ATOM 954 C CA . ALA A 1 123 ? 5.914 -0.975 -15.694 1.00 93.75 123 ALA A CA 1
ATOM 955 C C . ALA A 1 123 ? 6.835 -2.163 -15.350 1.00 93.75 123 ALA A C 1
ATOM 957 O O . ALA A 1 123 ? 7.548 -2.660 -16.230 1.00 93.75 123 ALA A O 1
ATOM 958 N N . LEU A 1 124 ? 6.798 -2.654 -14.101 1.00 95.12 124 LEU A N 1
ATOM 959 C CA . LEU A 1 124 ? 7.643 -3.759 -13.640 1.00 95.12 124 LEU A CA 1
ATOM 960 C C . LEU A 1 124 ? 7.419 -5.046 -14.437 1.00 95.12 124 LEU A C 1
ATOM 962 O O . LEU A 1 124 ? 8.367 -5.792 -14.643 1.00 95.12 124 LEU A O 1
ATOM 966 N N . GLU A 1 125 ? 6.208 -5.303 -14.934 1.00 93.06 125 GLU A N 1
ATOM 967 C CA . GLU A 1 125 ? 5.923 -6.503 -15.733 1.00 93.06 125 GLU A CA 1
ATOM 968 C C . GLU A 1 125 ? 6.817 -6.581 -16.983 1.00 93.06 125 GLU A C 1
ATOM 970 O O . GLU A 1 125 ? 7.452 -7.605 -17.235 1.00 93.06 125 GLU A O 1
ATOM 975 N N . THR A 1 126 ? 6.958 -5.470 -17.705 1.00 88.56 126 THR A N 1
ATOM 976 C CA . THR A 1 126 ? 7.825 -5.398 -18.892 1.00 88.56 126 THR A CA 1
ATOM 977 C C . THR A 1 126 ? 9.309 -5.378 -18.532 1.00 88.56 126 THR A C 1
ATOM 979 O O . THR A 1 126 ? 10.122 -6.065 -19.149 1.00 88.56 126 THR A O 1
ATOM 982 N N . LEU A 1 127 ? 9.673 -4.673 -17.455 1.00 91.12 127 LEU A N 1
ATOM 983 C CA . LEU A 1 127 ? 11.054 -4.603 -16.974 1.00 91.12 127 LEU A CA 1
ATOM 984 C C . LEU A 1 127 ? 11.566 -5.954 -16.466 1.00 91.12 127 LEU A C 1
ATOM 986 O O . LEU A 1 127 ? 12.764 -6.227 -16.583 1.00 91.12 127 LEU A O 1
ATOM 990 N N . ALA A 1 128 ? 10.689 -6.808 -15.935 1.00 91.56 128 ALA A N 1
ATOM 991 C CA . ALA A 1 128 ? 11.042 -8.170 -15.559 1.00 91.56 128 ALA A CA 1
ATOM 992 C C . ALA A 1 128 ? 11.499 -8.962 -16.797 1.00 91.56 128 ALA A C 1
ATOM 994 O O . ALA A 1 128 ? 12.501 -9.668 -16.741 1.00 91.56 128 ALA A O 1
ATOM 995 N N . GLY A 1 129 ? 10.815 -8.796 -17.937 1.00 84.94 129 GLY A N 1
ATOM 996 C CA . GLY A 1 129 ? 11.105 -9.493 -19.197 1.00 84.94 129 GLY A CA 1
ATOM 997 C C . GLY A 1 129 ? 12.404 -9.085 -19.902 1.00 84.94 129 GLY A C 1
ATOM 998 O O . GLY A 1 129 ? 12.703 -9.623 -20.964 1.00 84.94 129 GLY A O 1
ATOM 999 N N . GLY A 1 130 ? 13.176 -8.155 -19.332 1.00 80.69 130 GLY A N 1
ATOM 1000 C CA . GLY A 1 130 ? 14.425 -7.665 -19.920 1.00 80.69 130 GLY A CA 1
ATOM 1001 C C . GLY A 1 130 ? 14.247 -6.531 -20.932 1.00 80.69 130 GLY A C 1
ATOM 1002 O O . GLY A 1 130 ? 15.241 -6.085 -21.507 1.00 80.69 130 GLY A O 1
ATOM 1003 N N . ASP A 1 131 ? 13.022 -6.030 -21.118 1.00 74.19 131 ASP A N 1
ATOM 1004 C CA . ASP A 1 131 ? 12.754 -4.900 -22.007 1.00 74.19 131 ASP A CA 1
ATOM 1005 C C . ASP A 1 131 ? 13.476 -3.629 -21.529 1.00 74.19 131 ASP A C 1
ATOM 1007 O O . ASP A 1 131 ? 13.739 -3.427 -20.334 1.00 74.19 131 ASP A O 1
ATOM 1011 N N . SER A 1 132 ? 13.830 -2.762 -22.483 1.00 64.75 132 SER A N 1
ATOM 1012 C CA . SER A 1 132 ? 14.509 -1.506 -22.179 1.00 64.75 132 SER A CA 1
ATOM 1013 C C . SER A 1 132 ? 13.551 -0.488 -21.560 1.00 64.75 132 SER A C 1
ATOM 1015 O O . SER A 1 132 ? 12.371 -0.391 -21.905 1.00 64.75 132 SER A O 1
ATOM 1017 N N . VAL A 1 133 ? 14.098 0.344 -20.673 1.00 61.84 133 VAL A N 1
ATOM 1018 C CA . VAL A 1 133 ? 13.373 1.425 -19.984 1.00 61.84 133 VAL A CA 1
ATOM 1019 C C . VAL A 1 133 ? 12.798 2.461 -20.975 1.00 61.84 133 VAL A C 1
ATOM 1021 O O . VAL A 1 133 ? 11.899 3.222 -20.639 1.00 61.84 133 VAL A O 1
ATOM 1024 N N . SER A 1 134 ? 13.260 2.458 -22.229 1.00 54.03 134 SER A N 1
ATOM 1025 C CA . SER A 1 134 ? 12.832 3.355 -23.311 1.00 54.03 134 SER A CA 1
ATOM 1026 C C . SER A 1 134 ? 11.455 3.025 -23.922 1.00 54.03 134 SER A C 1
ATOM 1028 O O . SER A 1 134 ? 10.999 3.765 -24.791 1.00 54.03 134 SER A O 1
ATOM 1030 N N . GLY A 1 135 ? 10.814 1.923 -23.510 1.00 58.28 135 GLY A N 1
ATOM 1031 C CA . GLY A 1 135 ? 9.458 1.525 -23.915 1.00 58.28 135 GLY A CA 1
ATOM 1032 C C . GLY A 1 135 ? 8.415 1.755 -22.813 1.00 58.28 135 GLY A C 1
ATOM 1033 O O . GLY A 1 135 ? 8.232 2.861 -22.319 1.00 58.28 135 GLY A O 1
ATOM 1034 N N . SER A 1 136 ? 7.733 0.696 -22.390 1.00 50.19 136 SER A N 1
ATOM 1035 C CA . SER A 1 136 ? 6.758 0.671 -21.282 1.00 50.19 136 SER A CA 1
ATOM 1036 C C . SER A 1 136 ? 7.347 0.968 -19.890 1.00 50.19 136 SER A C 1
ATOM 1038 O O . SER A 1 136 ? 6.593 1.233 -18.957 1.00 50.19 136 SER A O 1
ATOM 1040 N N . GLY A 1 137 ? 8.679 0.978 -19.753 1.00 57.19 137 GLY A N 1
ATOM 1041 C CA . GLY A 1 137 ? 9.406 1.475 -18.579 1.00 57.19 137 GLY A CA 1
ATOM 1042 C C . GLY A 1 137 ? 9.538 3.002 -18.508 1.00 57.19 137 GLY A C 1
ATOM 1043 O O . GLY A 1 137 ? 10.131 3.505 -17.556 1.00 57.19 137 GLY A O 1
ATOM 1044 N N . ALA A 1 138 ? 8.978 3.737 -19.479 1.00 64.25 138 ALA A N 1
ATOM 1045 C CA . ALA A 1 138 ? 9.095 5.190 -19.597 1.00 64.25 138 ALA A CA 1
ATOM 1046 C C . ALA A 1 138 ? 8.850 5.986 -18.298 1.00 64.25 138 ALA A C 1
ATOM 1048 O O . ALA A 1 138 ? 9.576 6.958 -18.093 1.00 64.25 138 ALA A O 1
ATOM 1049 N N . PRO A 1 139 ? 7.912 5.611 -17.396 1.00 72.56 139 PRO A N 1
ATOM 1050 C CA . PRO A 1 139 ? 7.716 6.356 -16.151 1.00 72.56 139 PRO A CA 1
ATOM 1051 C C . PRO A 1 139 ? 8.927 6.340 -15.209 1.00 72.56 139 PRO A C 1
ATOM 1053 O O . PRO A 1 139 ? 9.066 7.247 -14.398 1.00 72.56 139 PRO A O 1
ATOM 1056 N N . LEU A 1 140 ? 9.782 5.316 -15.301 1.00 84.31 140 LEU A N 1
ATOM 1057 C CA . LEU A 1 140 ? 10.944 5.101 -14.431 1.00 84.31 140 LEU A CA 1
ATOM 1058 C C . LEU A 1 140 ? 12.267 5.519 -15.099 1.00 84.31 140 LEU A C 1
ATOM 1060 O O . LEU A 1 140 ? 13.323 5.471 -14.473 1.00 84.31 140 LEU A O 1
ATOM 1064 N N . ALA A 1 141 ? 12.228 5.929 -16.371 1.00 81.06 141 ALA A N 1
ATOM 1065 C CA . ALA A 1 141 ? 13.413 6.298 -17.135 1.00 81.06 141 ALA A CA 1
ATOM 1066 C C . ALA A 1 141 ? 14.117 7.527 -16.545 1.00 81.06 141 ALA A C 1
ATOM 1068 O O . ALA A 1 141 ? 13.525 8.601 -16.453 1.00 81.06 141 ALA A O 1
ATOM 1069 N N . GLY A 1 142 ? 15.401 7.386 -16.198 1.00 82.62 142 GLY A N 1
ATOM 1070 C CA . GLY A 1 142 ? 16.210 8.484 -15.662 1.00 82.62 142 GLY A CA 1
ATOM 1071 C C . GLY A 1 142 ? 15.821 8.919 -14.247 1.00 82.62 142 GLY A C 1
ATOM 1072 O O . GLY A 1 142 ? 16.262 9.978 -13.801 1.00 82.62 142 GLY A O 1
ATOM 1073 N N . ALA A 1 143 ? 14.997 8.130 -13.553 1.00 90.19 143 ALA A N 1
ATOM 1074 C CA . ALA A 1 143 ? 14.702 8.354 -12.151 1.00 90.19 143 ALA A CA 1
ATOM 1075 C C . ALA A 1 143 ? 15.951 8.087 -11.300 1.00 90.19 143 ALA A C 1
ATOM 1077 O O . ALA A 1 143 ? 16.665 7.105 -11.500 1.00 90.19 143 ALA A O 1
ATOM 1078 N N . GLU A 1 144 ? 16.216 8.971 -10.341 1.00 91.88 144 GLU A N 1
ATOM 1079 C CA . GLU A 1 144 ? 17.358 8.835 -9.437 1.00 91.88 144 GLU A CA 1
ATOM 1080 C C . GLU A 1 144 ? 17.304 7.493 -8.689 1.00 91.88 144 GLU A C 1
ATOM 1082 O O . GLU A 1 144 ? 16.242 7.080 -8.224 1.00 91.88 144 GLU A O 1
ATOM 1087 N N . ASP A 1 145 ? 18.454 6.824 -8.575 1.00 92.88 145 ASP A N 1
ATOM 1088 C CA . ASP A 1 145 ? 18.632 5.518 -7.923 1.00 92.88 145 ASP A CA 1
ATOM 1089 C C . ASP A 1 145 ? 17.863 4.340 -8.558 1.00 92.88 145 ASP A C 1
ATOM 1091 O O . ASP A 1 145 ? 17.919 3.220 -8.038 1.00 92.88 145 ASP A O 1
ATOM 1095 N N . PHE A 1 146 ? 17.198 4.536 -9.703 1.00 93.69 146 PHE A N 1
ATOM 1096 C CA . PHE A 1 146 ? 16.401 3.484 -10.330 1.00 93.69 146 PHE A CA 1
ATOM 1097 C C . PHE A 1 146 ? 17.242 2.368 -10.947 1.00 93.69 146 PHE A C 1
ATOM 1099 O O . PHE A 1 146 ? 16.945 1.201 -10.711 1.00 93.69 146 PHE A O 1
ATOM 1106 N N . GLU A 1 147 ? 18.292 2.675 -11.711 1.00 91.88 147 GLU A N 1
ATOM 1107 C CA . GLU A 1 147 ? 19.118 1.641 -12.345 1.00 91.88 147 GLU A CA 1
ATOM 1108 C C . GLU A 1 147 ? 19.791 0.716 -11.311 1.00 91.88 147 GLU A C 1
ATOM 1110 O O . GLU A 1 147 ? 19.653 -0.505 -11.443 1.00 91.88 147 GLU A O 1
ATOM 1115 N N . PRO A 1 148 ? 20.422 1.230 -10.231 1.00 94.62 148 PRO A N 1
ATOM 1116 C CA . PRO A 1 148 ? 20.932 0.377 -9.158 1.00 94.62 148 PRO A CA 1
ATOM 1117 C C . PRO A 1 148 ? 19.841 -0.450 -8.469 1.00 94.62 148 PRO A C 1
ATOM 1119 O O . PRO A 1 148 ? 20.083 -1.588 -8.063 1.00 94.62 148 PRO A O 1
ATOM 1122 N N . TRP A 1 149 ? 18.638 0.108 -8.301 1.00 97.00 149 TRP A N 1
ATOM 1123 C CA . TRP A 1 149 ? 17.505 -0.628 -7.742 1.00 97.00 149 TRP A CA 1
ATOM 1124 C C . TRP A 1 149 ? 17.041 -1.756 -8.675 1.00 97.00 149 TRP A C 1
ATOM 1126 O O . TRP A 1 149 ? 16.822 -2.880 -8.219 1.00 97.00 149 TRP A O 1
ATOM 1136 N N . LEU A 1 150 ? 16.951 -1.485 -9.979 1.00 94.75 150 LEU A N 1
ATOM 1137 C CA . LEU A 1 150 ? 16.511 -2.427 -11.005 1.00 94.75 150 LEU A CA 1
ATOM 1138 C C . LEU A 1 150 ? 17.424 -3.656 -11.064 1.00 94.75 150 LEU A C 1
ATOM 1140 O O . LEU A 1 150 ? 16.931 -4.779 -11.171 1.00 94.75 150 LEU A O 1
ATOM 1144 N N . GLU A 1 151 ? 18.741 -3.460 -10.959 1.00 93.94 151 GLU A N 1
ATOM 1145 C CA . GLU A 1 151 ? 19.718 -4.554 -10.903 1.00 93.94 151 GLU A CA 1
ATOM 1146 C C . GLU A 1 151 ? 19.497 -5.456 -9.681 1.00 93.94 151 GLU A C 1
ATOM 1148 O O . GLU A 1 151 ? 19.404 -6.677 -9.823 1.00 93.94 151 GLU A O 1
ATOM 1153 N N . LYS A 1 152 ? 19.341 -4.866 -8.486 1.00 96.69 152 LYS A N 1
ATOM 1154 C CA . LYS A 1 152 ? 19.064 -5.618 -7.248 1.00 96.69 152 LYS A CA 1
ATOM 1155 C C . LYS A 1 152 ? 17.748 -6.384 -7.333 1.00 96.69 152 LYS A C 1
ATOM 1157 O O . LYS A 1 152 ? 17.678 -7.540 -6.920 1.00 96.69 152 LYS A O 1
ATOM 1162 N N . TRP A 1 153 ? 16.707 -5.742 -7.858 1.00 97.31 153 TRP A N 1
ATOM 1163 C CA . TRP A 1 153 ? 15.391 -6.349 -8.004 1.00 97.31 153 TRP A CA 1
ATOM 1164 C C . TRP A 1 153 ? 15.422 -7.529 -8.979 1.00 97.31 153 TRP A C 1
ATOM 1166 O O . TRP A 1 153 ? 14.960 -8.610 -8.624 1.00 97.31 153 TRP A O 1
ATOM 1176 N N . ARG A 1 154 ? 16.046 -7.383 -10.156 1.00 94.25 154 ARG A N 1
ATOM 1177 C CA . ARG A 1 154 ? 16.200 -8.490 -11.118 1.00 94.25 154 ARG A CA 1
ATOM 1178 C C . ARG A 1 154 ? 16.984 -9.661 -10.527 1.00 94.25 154 ARG A C 1
ATOM 1180 O O . ARG A 1 154 ? 16.519 -10.791 -10.622 1.00 94.25 154 ARG A O 1
ATOM 1187 N N . ALA A 1 155 ? 18.096 -9.395 -9.842 1.00 94.81 155 ALA A N 1
ATOM 1188 C CA . ALA A 1 155 ? 18.858 -10.439 -9.155 1.00 94.81 155 ALA A CA 1
ATOM 1189 C C . ALA A 1 155 ? 18.018 -11.164 -8.087 1.00 94.81 155 ALA A C 1
ATOM 1191 O O . ALA A 1 155 ? 18.118 -12.378 -7.922 1.00 94.81 155 ALA A O 1
ATOM 1192 N N . ARG A 1 156 ? 17.143 -10.441 -7.374 1.00 96.25 156 ARG A N 1
ATOM 1193 C CA . ARG A 1 156 ? 16.218 -11.052 -6.412 1.00 96.25 156 ARG A CA 1
ATOM 1194 C C . ARG A 1 156 ? 15.175 -11.943 -7.094 1.00 96.25 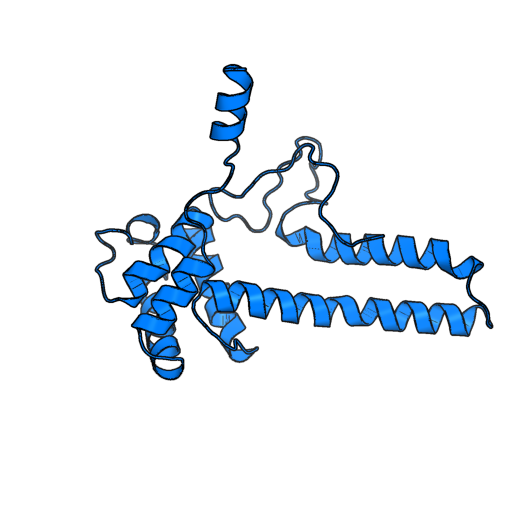156 ARG A C 1
ATOM 1196 O O . ARG A 1 156 ? 14.819 -12.972 -6.520 1.00 96.25 156 ARG A O 1
ATOM 1203 N N . LEU A 1 157 ? 14.700 -11.579 -8.285 1.00 95.25 157 LEU A N 1
ATOM 1204 C CA . LEU A 1 157 ? 13.732 -12.375 -9.045 1.00 95.25 157 LEU A CA 1
ATOM 1205 C C . LEU A 1 157 ? 14.311 -13.696 -9.565 1.00 95.25 157 LEU A C 1
ATOM 1207 O O . LEU A 1 157 ? 13.577 -14.677 -9.633 1.00 95.25 157 LEU A O 1
ATOM 1211 N N . GLU A 1 158 ? 15.611 -13.757 -9.872 1.00 91.69 158 GLU A N 1
ATOM 1212 C CA . GLU A 1 158 ? 16.277 -14.999 -10.308 1.00 91.69 158 GLU A CA 1
ATOM 1213 C C . GLU A 1 158 ? 16.182 -16.123 -9.263 1.00 91.69 158 GLU A C 1
ATOM 1215 O O . GLU A 1 158 ? 16.152 -17.301 -9.614 1.00 91.69 158 GLU A O 1
ATOM 1220 N N . ALA A 1 159 ? 16.115 -15.760 -7.979 1.00 90.56 159 ALA A N 1
ATOM 1221 C CA . ALA A 1 159 ? 15.943 -16.694 -6.869 1.00 90.56 159 ALA A CA 1
ATOM 1222 C C . ALA A 1 159 ? 14.470 -17.024 -6.555 1.00 90.56 159 ALA A C 1
ATOM 1224 O O . ALA A 1 159 ? 14.219 -17.818 -5.650 1.00 90.56 159 ALA A O 1
ATOM 1225 N N . GLU A 1 160 ? 13.509 -16.403 -7.247 1.00 91.62 160 GLU A N 1
ATOM 1226 C CA . GLU A 1 160 ? 12.080 -16.549 -6.962 1.00 91.62 160 GLU A CA 1
ATOM 1227 C C . GLU A 1 160 ? 11.428 -17.642 -7.817 1.00 91.62 160 GLU A C 1
ATOM 1229 O O . GLU A 1 160 ? 10.968 -18.645 -7.284 1.00 91.62 160 GLU A O 1
ATOM 1234 N N . ASP A 1 161 ? 11.368 -17.442 -9.135 1.00 93.00 161 ASP A N 1
ATOM 1235 C CA . ASP A 1 161 ? 10.604 -18.276 -10.067 1.00 93.00 161 ASP A CA 1
ATOM 1236 C C . ASP A 1 161 ? 11.066 -18.047 -11.518 1.00 93.00 161 ASP A C 1
ATOM 1238 O O . ASP A 1 161 ? 11.893 -17.177 -11.797 1.00 93.00 161 ASP A O 1
ATOM 1242 N N . SER A 1 162 ? 10.499 -18.800 -12.474 1.00 94.62 162 SER A N 1
ATOM 1243 C CA . SER A 1 162 ? 10.685 -18.486 -13.897 1.00 94.62 162 SER A CA 1
ATOM 1244 C C . SER A 1 162 ? 10.125 -17.101 -14.229 1.00 94.62 162 SER A C 1
ATOM 1246 O O . SER A 1 162 ? 9.148 -16.633 -13.633 1.00 94.62 162 SER A O 1
ATOM 1248 N N . ILE A 1 163 ? 10.716 -16.449 -15.228 1.00 93.94 163 ILE A N 1
ATOM 1249 C CA . ILE A 1 163 ? 10.326 -15.089 -15.592 1.00 93.94 163 ILE A CA 1
ATOM 1250 C C . ILE A 1 163 ? 8.859 -14.994 -16.035 1.00 93.94 163 ILE A C 1
ATOM 1252 O O . ILE A 1 163 ? 8.182 -14.010 -15.746 1.00 93.94 163 ILE A O 1
ATOM 1256 N N . GLU A 1 164 ? 8.330 -16.029 -16.684 1.00 94.88 164 GLU A N 1
ATOM 1257 C CA . GLU A 1 164 ? 6.930 -16.105 -17.105 1.00 94.88 164 GLU A CA 1
ATOM 1258 C C . GLU A 1 164 ? 5.980 -16.109 -15.902 1.00 94.88 164 GLU A C 1
ATOM 1260 O O . GLU A 1 164 ? 4.964 -15.414 -15.913 1.00 94.88 164 GLU A O 1
ATOM 1265 N N . VAL A 1 165 ? 6.331 -16.847 -14.843 1.00 96.25 165 VAL A N 1
ATOM 1266 C CA . VAL A 1 165 ? 5.552 -16.905 -13.597 1.00 96.25 165 VAL A CA 1
ATOM 1267 C C . VAL A 1 165 ? 5.598 -15.560 -12.871 1.00 96.25 165 VAL A C 1
ATOM 1269 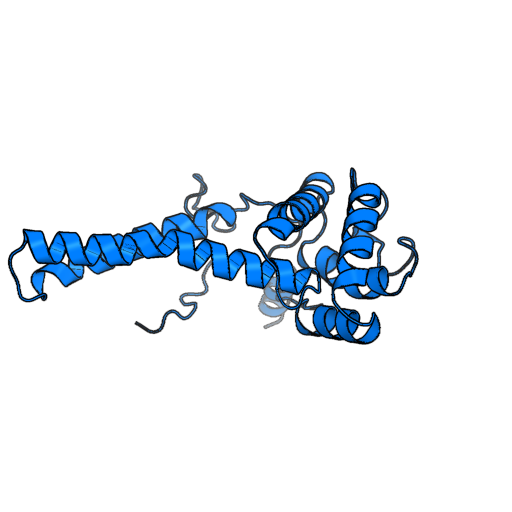O O . VAL A 1 165 ? 4.562 -15.063 -12.422 1.00 96.25 165 VAL A O 1
ATOM 1272 N N . VAL A 1 166 ? 6.775 -14.934 -12.800 1.00 96.69 166 VAL A N 1
ATOM 1273 C CA . VAL A 1 166 ? 6.942 -13.605 -12.195 1.00 96.69 166 VAL A CA 1
ATOM 1274 C C . VAL A 1 166 ? 6.123 -12.550 -12.942 1.00 96.69 166 VAL A C 1
ATOM 1276 O O . VAL A 1 166 ? 5.407 -11.771 -12.312 1.00 96.69 166 VAL A O 1
ATOM 1279 N N . ARG A 1 167 ? 6.170 -12.535 -14.279 1.00 95.25 167 ARG A N 1
ATOM 1280 C CA . ARG A 1 167 ? 5.391 -11.594 -15.101 1.00 95.25 167 ARG A CA 1
ATOM 1281 C C . ARG A 1 167 ? 3.891 -11.761 -14.909 1.00 95.25 167 ARG A C 1
ATOM 1283 O O . ARG A 1 167 ? 3.188 -10.764 -14.753 1.00 95.25 167 ARG A O 1
ATOM 1290 N N . GLU A 1 168 ? 3.400 -12.997 -14.851 1.00 96.00 168 GLU A N 1
ATOM 1291 C CA . GLU A 1 168 ? 1.981 -13.243 -14.588 1.00 96.00 168 GLU A CA 1
ATOM 1292 C C . GLU A 1 168 ? 1.572 -12.742 -13.197 1.00 96.00 168 GLU A C 1
ATOM 1294 O O . GLU A 1 168 ? 0.544 -12.077 -13.053 1.00 96.00 168 GLU A O 1
ATOM 1299 N N . ARG A 1 169 ? 2.407 -12.966 -12.174 1.00 96.50 169 ARG A N 1
ATOM 1300 C CA . ARG A 1 169 ? 2.174 -12.440 -10.820 1.00 96.50 169 ARG A CA 1
ATOM 1301 C C . ARG A 1 169 ? 2.130 -10.913 -10.803 1.00 96.50 169 ARG A C 1
ATOM 1303 O O . ARG A 1 169 ? 1.224 -10.340 -10.196 1.00 96.50 169 ARG A O 1
ATOM 1310 N N . LEU A 1 170 ? 3.063 -10.255 -11.489 1.00 96.94 170 LEU A N 1
ATOM 1311 C CA . LEU A 1 170 ? 3.086 -8.797 -11.622 1.00 96.94 170 LEU A CA 1
ATOM 1312 C C . LEU A 1 170 ? 1.804 -8.289 -12.291 1.00 96.94 170 LEU A C 1
ATOM 1314 O O . LEU A 1 170 ? 1.178 -7.366 -11.772 1.00 96.94 170 LEU A O 1
ATOM 1318 N N . ARG A 1 171 ? 1.365 -8.932 -13.381 1.00 95.62 171 ARG A N 1
ATOM 1319 C CA . ARG A 1 171 ? 0.141 -8.575 -14.113 1.00 95.62 171 ARG A CA 1
ATOM 1320 C C . ARG A 1 171 ? -1.122 -8.703 -13.262 1.00 95.62 171 ARG A C 1
ATOM 1322 O O . ARG A 1 171 ? -1.998 -7.848 -13.337 1.00 95.62 171 ARG A O 1
ATOM 1329 N N . LEU A 1 172 ? -1.226 -9.765 -12.465 1.00 96.38 172 LEU A N 1
ATOM 1330 C CA . LEU A 1 172 ? -2.388 -10.010 -11.605 1.00 96.38 172 LEU A CA 1
ATOM 1331 C C . LEU A 1 172 ? -2.422 -9.091 -10.376 1.00 96.38 172 LEU A C 1
ATOM 1333 O O . LEU A 1 172 ? -3.498 -8.806 -9.855 1.00 96.38 172 LEU A O 1
ATOM 1337 N N . THR A 1 173 ? -1.260 -8.629 -9.912 1.00 97.00 173 THR A N 1
ATOM 1338 C CA . THR A 1 173 ? -1.145 -7.834 -8.678 1.00 97.00 173 THR A CA 1
ATOM 1339 C C . THR A 1 173 ? -1.176 -6.327 -8.935 1.00 97.00 173 THR A C 1
ATOM 1341 O O . THR A 1 173 ? -1.638 -5.555 -8.090 1.00 97.00 173 THR A O 1
ATOM 1344 N N . ASN A 1 174 ? -0.667 -5.882 -10.085 1.00 97.44 174 ASN A N 1
ATOM 1345 C CA . ASN A 1 174 ? -0.519 -4.468 -10.411 1.00 97.44 174 ASN A CA 1
ATOM 1346 C C . ASN A 1 174 ? -1.593 -4.035 -11.419 1.00 97.44 174 ASN A C 1
ATOM 1348 O O . ASN A 1 174 ? -1.494 -4.378 -12.597 1.00 97.44 174 ASN A O 1
ATOM 1352 N N . PRO A 1 175 ? -2.618 -3.273 -10.990 1.00 96.06 175 PRO A N 1
ATOM 1353 C CA . PRO A 1 175 ? -3.638 -2.792 -11.908 1.00 96.06 175 PRO A CA 1
ATOM 1354 C C . PRO A 1 175 ? -3.048 -1.783 -12.897 1.00 96.06 175 PRO A C 1
ATOM 1356 O O . PRO A 1 175 ? -2.164 -1.002 -12.554 1.00 96.06 175 PRO A O 1
ATOM 1359 N N . VAL A 1 176 ? -3.600 -1.761 -14.110 1.00 93.56 176 VAL A N 1
ATOM 1360 C CA . VAL A 1 176 ? -3.290 -0.743 -15.131 1.00 93.56 176 VAL A CA 1
ATOM 1361 C C . VAL A 1 176 ? -4.288 0.420 -15.076 1.00 93.56 176 VAL A C 1
ATOM 1363 O O . VAL A 1 176 ? -3.952 1.554 -15.410 1.00 93.56 176 VAL A O 1
ATOM 1366 N N . TYR A 1 177 ? -5.508 0.157 -14.601 1.00 93.19 177 TYR A N 1
ATOM 1367 C CA . TYR A 1 177 ? -6.578 1.142 -14.480 1.00 93.19 177 TYR A CA 1
ATOM 1368 C C . TYR A 1 177 ? -7.017 1.280 -13.025 1.00 93.19 177 TYR A C 1
ATOM 1370 O O . TYR A 1 177 ? -7.257 0.291 -12.336 1.00 93.19 177 TYR A O 1
ATOM 1378 N N . ILE A 1 178 ? -7.153 2.527 -12.587 1.00 96.19 178 ILE A N 1
ATOM 1379 C CA . ILE A 1 178 ? -7.700 2.928 -11.290 1.00 96.19 178 ILE A CA 1
ATOM 1380 C C . ILE A 1 178 ? -8.680 4.087 -11.521 1.00 96.19 178 ILE A C 1
ATOM 1382 O O . ILE A 1 178 ? -8.529 4.807 -12.515 1.00 96.19 178 ILE A O 1
ATOM 1386 N N . PRO A 1 179 ? -9.675 4.305 -10.645 1.00 95.94 179 PRO A N 1
ATOM 1387 C CA . PRO A 1 179 ? -10.607 5.419 -10.784 1.00 95.94 179 PRO A CA 1
ATOM 1388 C C . PRO A 1 179 ? -9.915 6.726 -10.366 1.00 95.94 179 PRO A C 1
ATOM 1390 O O . PRO A 1 179 ? -10.071 7.213 -9.247 1.00 95.94 179 PRO A O 1
ATOM 1393 N N . ARG A 1 180 ? -9.087 7.265 -11.268 1.00 95.81 180 ARG A N 1
ATOM 1394 C CA . ARG A 1 180 ? -8.354 8.522 -11.066 1.00 95.81 180 ARG A CA 1
ATOM 1395 C C . ARG A 1 180 ? -9.336 9.672 -10.898 1.00 95.81 180 ARG A C 1
ATOM 1397 O O . ARG A 1 180 ? -10.311 9.762 -11.642 1.00 95.81 180 ARG A O 1
ATOM 1404 N N . ASN A 1 181 ? -9.037 10.593 -9.986 1.00 93.44 181 ASN A N 1
ATOM 1405 C CA . ASN A 1 181 ? -9.966 11.664 -9.620 1.00 93.44 181 ASN A CA 1
ATOM 1406 C C . ASN A 1 181 ? -10.435 12.502 -10.815 1.00 93.44 181 ASN A C 1
ATOM 1408 O O . ASN A 1 181 ? -11.610 12.835 -10.885 1.00 93.44 181 ASN A O 1
ATOM 1412 N N . HIS A 1 182 ? -9.549 12.819 -11.765 1.00 93.19 182 HIS A N 1
ATOM 1413 C CA . HIS A 1 182 ? -9.928 13.604 -12.943 1.00 93.19 182 HIS A CA 1
ATOM 1414 C C . HIS A 1 182 ? -10.882 12.850 -13.884 1.00 93.19 182 HIS A C 1
ATOM 1416 O O . HIS A 1 182 ? -11.773 13.479 -14.439 1.00 93.19 182 HIS A O 1
ATOM 1422 N N . LEU A 1 183 ? -10.745 11.524 -14.012 1.00 95.31 183 LEU A N 1
ATOM 1423 C CA . LEU A 1 183 ? -11.648 10.688 -14.817 1.00 95.31 183 LEU A CA 1
ATOM 1424 C C . LEU A 1 183 ? -13.007 10.512 -14.133 1.00 95.31 183 LEU A C 1
ATOM 1426 O O . LEU A 1 183 ? -14.043 10.507 -14.789 1.00 95.31 183 LEU A O 1
ATOM 1430 N N . VAL A 1 184 ? -13.008 10.379 -12.803 1.00 94.31 184 VAL A N 1
ATOM 1431 C CA . VAL A 1 184 ? -14.246 10.332 -12.014 1.00 94.31 184 VAL A CA 1
ATOM 1432 C C . VAL A 1 184 ? -14.988 11.666 -12.115 1.00 94.31 184 VAL A C 1
ATOM 1434 O O . VAL A 1 184 ? -16.189 11.678 -12.356 1.00 94.31 184 VAL A O 1
ATOM 1437 N N . GLU A 1 185 ? -14.278 12.787 -11.984 1.00 92.62 185 GLU A N 1
ATOM 1438 C CA . GLU A 1 185 ? -14.839 14.133 -12.137 1.00 92.62 185 GLU A CA 1
ATOM 1439 C C . GLU A 1 185 ? -15.386 14.374 -13.552 1.00 92.62 185 GLU A C 1
ATOM 1441 O O . GLU A 1 185 ? -16.461 14.947 -13.702 1.00 92.62 185 GLU A O 1
ATOM 1446 N N . GLU A 1 186 ? -14.676 13.929 -14.591 1.00 96.00 186 GLU A N 1
ATOM 1447 C CA . GLU A 1 186 ? -15.151 13.984 -15.977 1.00 96.00 186 GLU A CA 1
ATOM 1448 C C . GLU A 1 186 ? -16.466 13.214 -16.141 1.00 96.00 186 GLU A C 1
ATOM 1450 O O . GLU A 1 186 ? -17.456 13.793 -16.582 1.00 96.00 186 GLU A O 1
ATOM 1455 N N . ALA A 1 187 ? -16.523 11.966 -15.666 1.00 96.12 187 ALA A N 1
ATOM 1456 C CA . ALA A 1 187 ? -17.740 11.159 -15.711 1.00 96.12 187 ALA A CA 1
ATOM 1457 C C . ALA A 1 187 ? -18.911 11.788 -14.927 1.00 96.12 187 ALA A C 1
ATOM 1459 O O . ALA A 1 187 ? -20.059 11.673 -15.347 1.00 96.12 187 ALA A O 1
ATOM 1460 N N . ILE A 1 188 ? -18.640 12.471 -13.807 1.00 94.00 188 ILE A N 1
ATOM 1461 C CA . ILE A 1 188 ? -19.661 13.204 -13.037 1.00 94.00 188 ILE A CA 1
ATOM 1462 C C . ILE A 1 188 ? -20.181 14.417 -13.816 1.00 94.00 188 ILE A C 1
ATOM 1464 O O . ILE A 1 188 ? -21.373 14.703 -13.762 1.00 94.00 188 ILE A O 1
ATOM 1468 N N . ARG A 1 189 ? -19.314 15.143 -14.533 1.00 96.19 189 ARG A N 1
ATOM 1469 C CA . ARG A 1 189 ? -19.720 16.307 -15.343 1.00 96.19 189 ARG A CA 1
ATOM 1470 C C . ARG A 1 189 ? -20.558 15.929 -16.559 1.00 96.19 189 ARG A C 1
ATOM 1472 O O . ARG A 1 189 ? -21.312 16.770 -17.042 1.00 96.19 189 ARG A O 1
ATOM 1479 N N . GLU A 1 190 ? -20.388 14.713 -17.065 1.00 95.94 190 GLU A N 1
ATOM 1480 C CA . GLU A 1 190 ? -21.127 14.190 -18.216 1.00 95.94 190 GLU A CA 1
ATOM 1481 C C . GLU A 1 190 ? -22.479 13.541 -17.855 1.00 95.94 190 GLU A C 1
ATOM 1483 O O . GLU A 1 190 ? -23.260 13.253 -18.766 1.00 95.94 190 GLU A O 1
ATOM 1488 N N . ALA A 1 191 ? -22.764 13.312 -16.567 1.00 90.44 191 ALA A N 1
ATOM 1489 C CA . ALA A 1 191 ? -23.988 12.672 -16.066 1.00 90.44 191 ALA A CA 1
ATOM 1490 C C . ALA A 1 191 ? -25.169 13.648 -15.903 1.00 90.44 191 ALA A C 1
ATOM 1492 O O . ALA A 1 191 ? -26.314 13.219 -16.188 1.00 90.44 191 ALA A O 1
#